Protein AF-0000000080700514 (afdb_homodimer)

Radius of gyration: 19.26 Å; Cα contacts (8 Å, |Δi|>4): 650; chains: 2; bounding box: 40×54×50 Å

pLDDT: mean 92.46, std 6.97, range [67.75, 98.94]

Organism: Aerococcus viridans (strain ATCC 11563 / DSM 20340 / CCUG 4311 / JCM 20461 / NBRC 12219 / NCTC 8251 / M1) (NCBI:txid655812)

Foldseek 3Di:
DDPFVLQVVLQVQFWKKKWFAAPVRDIDIDIAGFQGGGQQFTKAKDFPPDRVNVRCVVPQWMKIKTWDADPQGIKIKIKIAGKDWDDQVVLCVPCVPPPRSPRQRDDPVCPNTMTMMGRAWIKMWMAGPVVRDIDIDIHHHD/DDPFVLQVVLQVQFWKKKWFAAPVRDIDIDIAGFQGGGQQFTKAKDFPPDRVNVRCVVPQWMKIKTWDADPQGIKIKIKIAGKDWDDQVVLCVPCVPPPRSPRQRDDPVCPNTMTMMGRAWIKMWMAGPVVRDIDIDIHHHD

InterPro domains:
  IPR011576 Pyridoxamine 5'-phosphate oxidase, N-terminal [PF01243] (7-113)
  IPR012349 FMN-binding split barrel [G3DSA:2.30.110.10] (1-142)

Sequence (284 aa):
MALQDYMTILENIGAAVFATVDSEGKPRTRFANVGVANENGIFFMTKPGNEFYTQLQANEHVSISAMSNDENGIQAITVDGKVREVDQSYLEDILKDNPYVKDVYPDEEDRKSVVALQVYEGSGFYMNLKEHKNDTFEFSAEMALQDYMTILENIGAAVFATVDSEGKPRTRFANVGVANENGIFFMTKPGNEFYTQLQANEHVSISAMSNDENGIQAITVDGKVREVDQSYLEDILKDNPYVKDVYPDEEDRKSVVALQVYEGSGFYMNLKEHKNDTFEFSAE

Structure (mmCIF, N/CA/C/O backbone):
data_AF-0000000080700514-model_v1
#
loop_
_entity.id
_entity.type
_entity.pdbx_description
1 polymer "Pyridoxamine 5'-phosphate oxidase family protein"
#
loop_
_atom_site.group_PDB
_atom_site.id
_atom_site.type_symbol
_atom_site.label_atom_id
_atom_site.label_alt_id
_atom_site.label_comp_id
_atom_site.label_asym_id
_atom_site.label_entity_id
_atom_site.label_seq_id
_atom_site.pdbx_PDB_ins_code
_atom_site.Cartn_x
_atom_site.Cartn_y
_atom_site.Cartn_z
_atom_site.occupancy
_atom_site.B_iso_or_equiv
_atom_site.auth_seq_id
_atom_site.auth_comp_id
_atom_site.auth_asym_id
_atom_site.auth_atom_id
_atom_site.pdbx_PDB_model_num
ATOM 1 N N . MET A 1 1 ? -15.961 -17.953 2.965 1 83.38 1 MET A N 1
ATOM 2 C CA . MET A 1 1 ? -15.398 -17.984 1.619 1 83.38 1 MET A CA 1
ATOM 3 C C . MET A 1 1 ? -14.188 -18.906 1.55 1 83.38 1 MET A C 1
ATOM 5 O O . MET A 1 1 ? -13.492 -19.094 2.549 1 83.38 1 MET A O 1
ATOM 9 N N . ALA A 1 2 ? -14.031 -19.531 0.361 1 92.12 2 ALA A N 1
ATOM 10 C CA . ALA A 1 2 ? -12.867 -20.391 0.136 1 92.12 2 ALA A CA 1
ATOM 11 C C . ALA A 1 2 ? -11.664 -19.562 -0.315 1 92.12 2 ALA A C 1
ATOM 13 O O . ALA A 1 2 ? -11.82 -18.438 -0.806 1 92.12 2 ALA A O 1
ATOM 14 N N . LEU A 1 3 ? -10.508 -20.078 -0.075 1 94.88 3 LEU A N 1
ATOM 15 C CA . LEU A 1 3 ? -9.266 -19.406 -0.439 1 94.88 3 LEU A CA 1
ATOM 16 C C . LEU A 1 3 ? -9.32 -18.906 -1.878 1 94.88 3 LEU A C 1
ATOM 18 O O . LEU A 1 3 ? -8.922 -17.781 -2.16 1 94.88 3 LEU A O 1
ATOM 22 N N . GLN A 1 4 ? -9.789 -19.688 -2.766 1 94.25 4 GLN A N 1
ATOM 23 C CA . GLN A 1 4 ? -9.805 -19.344 -4.184 1 94.25 4 GLN A CA 1
ATOM 24 C C . GLN A 1 4 ? -10.656 -18.094 -4.438 1 94.25 4 GLN A C 1
ATOM 26 O O . GLN A 1 4 ? -10.391 -17.344 -5.371 1 94.25 4 GLN A O 1
ATOM 31 N N . ASP A 1 5 ? -11.672 -17.875 -3.656 1 94.5 5 ASP A N 1
ATOM 32 C CA . ASP A 1 5 ? -12.516 -16.688 -3.809 1 94.5 5 ASP A CA 1
ATOM 33 C C . ASP A 1 5 ? -11.727 -15.406 -3.541 1 94.5 5 ASP A C 1
ATOM 35 O O . ASP A 1 5 ? -11.844 -14.43 -4.285 1 94.5 5 ASP A O 1
ATOM 39 N N . TYR A 1 6 ? -10.914 -15.414 -2.471 1 95.75 6 TYR A N 1
ATOM 40 C CA . TYR A 1 6 ? -10.086 -14.266 -2.137 1 95.75 6 TYR A CA 1
ATOM 41 C C . TYR A 1 6 ? -9.047 -14.008 -3.221 1 95.75 6 TYR A C 1
ATOM 43 O O . TYR A 1 6 ? -8.82 -12.859 -3.615 1 95.75 6 TYR A O 1
ATOM 51 N N . MET A 1 7 ? -8.492 -15.125 -3.674 1 95.69 7 MET A N 1
ATOM 52 C CA . MET A 1 7 ? -7.461 -15.016 -4.699 1 95.69 7 MET A CA 1
ATOM 53 C C . MET A 1 7 ? -8.039 -14.469 -6 1 95.69 7 MET A C 1
ATOM 55 O O . MET A 1 7 ? -7.402 -13.656 -6.672 1 95.69 7 MET A O 1
ATOM 59 N N . THR A 1 8 ? -9.219 -14.867 -6.289 1 93.31 8 THR A N 1
ATOM 60 C CA . THR A 1 8 ? -9.875 -14.391 -7.496 1 93.31 8 THR A CA 1
ATOM 61 C C . THR A 1 8 ? -10.148 -12.891 -7.406 1 93.31 8 THR A C 1
ATOM 63 O O . THR A 1 8 ? -10 -12.172 -8.391 1 93.31 8 THR A O 1
ATOM 66 N N . ILE A 1 9 ? -10.523 -12.445 -6.254 1 93 9 ILE A N 1
ATOM 67 C CA . ILE A 1 9 ? -10.758 -11.016 -6.043 1 93 9 ILE A CA 1
ATOM 68 C C . ILE A 1 9 ? -9.461 -10.242 -6.266 1 93 9 ILE A C 1
ATOM 70 O O . ILE A 1 9 ? -9.453 -9.227 -6.961 1 93 9 ILE A O 1
ATOM 74 N N . LEU A 1 10 ? -8.406 -10.742 -5.66 1 94.81 10 LEU A N 1
ATOM 75 C CA . LEU A 1 10 ? -7.098 -10.109 -5.805 1 94.81 10 LEU A CA 1
ATOM 76 C C . LEU A 1 10 ? -6.672 -10.062 -7.266 1 94.81 10 LEU A C 1
ATOM 78 O O . LEU A 1 10 ? -6.203 -9.031 -7.75 1 94.81 10 LEU A O 1
ATOM 82 N N . GLU A 1 11 ? -6.848 -11.141 -7.926 1 93.88 11 GLU A N 1
ATOM 83 C CA . GLU A 1 11 ? -6.484 -11.242 -9.336 1 93.88 11 GLU A CA 1
ATOM 84 C C . GLU A 1 11 ? -7.309 -10.273 -10.18 1 93.88 11 GLU A C 1
ATOM 86 O O . GLU A 1 11 ? -6.777 -9.633 -11.086 1 93.88 11 GLU A O 1
ATOM 91 N N . ASN A 1 12 ? -8.547 -10.125 -9.906 1 91.62 12 ASN A N 1
ATOM 92 C CA . ASN A 1 12 ? -9.445 -9.25 -10.656 1 91.62 12 ASN A CA 1
ATOM 93 C C . ASN A 1 12 ? -9.109 -7.781 -10.43 1 91.62 12 ASN A C 1
ATOM 95 O O . ASN A 1 12 ? -9.266 -6.961 -11.336 1 91.62 12 ASN A O 1
ATOM 99 N N . ILE A 1 13 ? -8.664 -7.484 -9.211 1 91.38 13 ILE A N 1
ATOM 100 C CA . ILE A 1 13 ? -8.258 -6.109 -8.93 1 91.38 13 ILE A CA 1
ATOM 101 C C . ILE A 1 13 ? -7 -5.77 -9.727 1 91.38 13 ILE A C 1
ATOM 103 O O . ILE A 1 13 ? -6.918 -4.699 -10.336 1 91.38 13 ILE A O 1
ATOM 107 N N . GLY A 1 14 ? -6.043 -6.668 -9.711 1 92.5 14 GLY A N 1
ATOM 108 C CA . GLY A 1 14 ? -4.848 -6.531 -10.531 1 92.5 14 GLY A CA 1
ATOM 109 C C . GLY A 1 14 ? -3.867 -5.512 -9.984 1 92.5 14 GLY A C 1
ATOM 110 O O . GLY A 1 14 ? -2.826 -5.879 -9.43 1 92.5 14 GLY A O 1
ATOM 111 N N . ALA A 1 15 ? -4.285 -4.18 -10.031 1 93.81 15 ALA A N 1
ATOM 112 C CA . ALA A 1 15 ? -3.414 -3.125 -9.516 1 93.81 15 ALA A CA 1
ATOM 113 C C . ALA A 1 15 ? -3.439 -3.082 -7.992 1 93.81 15 ALA A C 1
ATOM 115 O O . ALA A 1 15 ? -4.504 -2.947 -7.387 1 93.81 15 ALA A O 1
ATOM 116 N N . ALA A 1 16 ? -2.281 -3.26 -7.371 1 97.69 16 ALA A N 1
ATOM 117 C CA . ALA A 1 16 ? -2.176 -3.297 -5.914 1 97.69 16 ALA A CA 1
ATOM 118 C C . ALA A 1 16 ? -0.964 -2.504 -5.434 1 97.69 16 ALA A C 1
ATOM 120 O O . ALA A 1 16 ? -0.118 -2.102 -6.234 1 97.69 16 ALA A O 1
ATOM 121 N N . VAL A 1 17 ? -0.951 -2.201 -4.148 1 98.62 17 VAL A N 1
ATOM 122 C CA . VAL A 1 17 ? 0.217 -1.608 -3.508 1 98.62 17 VAL A CA 1
ATOM 123 C C . VAL A 1 17 ? 1.05 -2.699 -2.838 1 98.62 17 VAL A C 1
ATOM 125 O O . VAL A 1 17 ? 0.542 -3.453 -2.006 1 98.62 17 VAL A O 1
ATOM 128 N N . PHE A 1 18 ? 2.311 -2.803 -3.234 1 98.94 18 PHE A N 1
ATOM 129 C CA . PHE A 1 18 ? 3.275 -3.721 -2.645 1 98.94 18 PHE A CA 1
ATOM 130 C C . PHE A 1 18 ? 4.227 -2.982 -1.709 1 98.94 18 PHE A C 1
ATOM 132 O O . PHE A 1 18 ? 4.781 -1.943 -2.074 1 98.94 18 PHE A O 1
ATOM 139 N N . ALA A 1 19 ? 4.398 -3.518 -0.534 1 98.94 19 ALA A N 1
ATOM 140 C CA . ALA A 1 19 ? 5.355 -2.941 0.408 1 98.94 19 ALA A CA 1
ATOM 141 C C . ALA A 1 19 ? 6.5 -3.91 0.689 1 98.94 19 ALA A C 1
ATOM 143 O O . ALA A 1 19 ? 6.277 -5.105 0.889 1 98.94 19 ALA A O 1
ATOM 144 N N . THR A 1 20 ? 7.664 -3.449 0.629 1 98.94 20 THR A N 1
ATOM 145 C CA . THR A 1 20 ? 8.898 -4.141 0.996 1 98.94 20 THR A CA 1
ATOM 146 C C . THR A 1 20 ? 9.68 -3.336 2.027 1 98.94 20 THR A C 1
ATOM 148 O O . THR A 1 20 ? 9.234 -2.273 2.465 1 98.94 20 THR A O 1
ATOM 151 N N . VAL A 1 21 ? 10.797 -3.898 2.5 1 98.88 21 VAL A N 1
ATOM 152 C CA . VAL A 1 21 ? 11.695 -3.203 3.418 1 98.88 21 VAL A CA 1
ATOM 153 C C . VAL A 1 21 ? 13.055 -2.994 2.754 1 98.88 21 VAL A C 1
ATOM 155 O O . VAL A 1 21 ? 13.633 -3.934 2.205 1 98.88 21 VAL A O 1
ATOM 158 N N . ASP A 1 22 ? 13.531 -1.745 2.775 1 98.62 22 ASP A N 1
ATOM 159 C CA . ASP A 1 22 ? 14.805 -1.486 2.121 1 98.62 22 ASP A CA 1
ATOM 160 C C . ASP A 1 22 ? 15.977 -1.782 3.059 1 98.62 22 ASP A C 1
ATOM 162 O O . ASP A 1 22 ? 15.773 -2.254 4.18 1 98.62 22 ASP A O 1
ATOM 166 N N . SER A 1 23 ? 17.188 -1.558 2.578 1 98.19 23 SER A N 1
ATOM 167 C CA . SER A 1 23 ? 18.391 -1.958 3.297 1 98.19 23 SER A CA 1
ATOM 168 C C . SER A 1 23 ? 18.547 -1.162 4.586 1 98.19 23 SER A C 1
ATOM 170 O O . SER A 1 23 ? 19.344 -1.537 5.457 1 98.19 23 SER A O 1
ATOM 172 N N . GLU A 1 24 ? 17.812 -0.082 4.789 1 98.25 24 GLU A N 1
ATOM 173 C CA . GLU A 1 24 ? 17.891 0.749 5.988 1 98.25 24 GLU A CA 1
ATOM 174 C C . GLU A 1 24 ? 16.766 0.423 6.957 1 98.25 24 GLU A C 1
ATOM 176 O O . GLU A 1 24 ? 16.562 1.129 7.945 1 98.25 24 GLU A O 1
ATOM 181 N N . GLY A 1 25 ? 16 -0.552 6.59 1 98.38 25 GLY A N 1
ATOM 182 C CA . GLY A 1 25 ? 14.914 -0.964 7.461 1 98.38 25 GLY A CA 1
ATOM 183 C C . GLY A 1 25 ? 13.664 -0.118 7.297 1 98.38 25 GLY A C 1
ATOM 184 O O . GLY A 1 25 ? 12.805 -0.095 8.18 1 98.38 25 GLY A O 1
ATOM 185 N N . LYS A 1 26 ? 13.578 0.601 6.195 1 98.81 26 LYS A N 1
ATOM 186 C CA . LYS A 1 26 ? 12.43 1.471 5.945 1 98.81 26 LYS A CA 1
ATOM 187 C C . LYS A 1 26 ? 11.43 0.8 5.012 1 98.81 26 LYS A C 1
ATOM 189 O O . LYS A 1 26 ? 11.812 0.125 4.055 1 98.81 26 LYS A O 1
ATOM 194 N N . PRO A 1 27 ? 10.148 1.02 5.281 1 98.94 27 PRO A N 1
ATOM 195 C CA . PRO A 1 27 ? 9.156 0.519 4.328 1 98.94 27 PRO A CA 1
ATOM 196 C C . PRO A 1 27 ? 9.164 1.285 3.008 1 98.94 27 PRO A C 1
ATOM 198 O O . PRO A 1 27 ? 9.414 2.494 2.994 1 98.94 27 PRO A O 1
ATOM 201 N N . ARG A 1 28 ? 8.93 0.599 1.957 1 98.88 28 ARG A N 1
ATOM 202 C CA . ARG A 1 28 ? 8.781 1.169 0.621 1 98.88 28 ARG A CA 1
ATOM 203 C C . ARG A 1 28 ? 7.551 0.615 -0.082 1 98.88 28 ARG A C 1
ATOM 205 O O . ARG A 1 28 ? 7.379 -0.602 -0.181 1 98.88 28 ARG A O 1
ATOM 212 N N . THR A 1 29 ? 6.723 1.527 -0.567 1 98.81 29 THR A N 1
ATOM 213 C CA . THR A 1 29 ? 5.535 1.085 -1.296 1 98.81 29 THR A CA 1
ATOM 214 C C . THR A 1 29 ? 5.656 1.427 -2.777 1 98.81 29 THR A C 1
ATOM 216 O O . THR A 1 29 ? 6.367 2.363 -3.15 1 98.81 29 THR A O 1
ATOM 219 N N . ARG A 1 30 ? 4.957 0.639 -3.607 1 97.88 30 ARG A N 1
ATOM 220 C CA . ARG A 1 30 ? 4.789 0.899 -5.035 1 97.88 30 ARG A CA 1
ATOM 221 C C . ARG A 1 30 ? 3.527 0.228 -5.566 1 97.88 30 ARG A C 1
ATOM 223 O O . ARG A 1 30 ? 3.08 -0.785 -5.023 1 97.88 30 ARG A O 1
ATOM 230 N N . PHE A 1 31 ? 3.035 0.837 -6.531 1 97.06 31 PHE A N 1
ATOM 231 C CA . PHE A 1 31 ? 1.993 0.15 -7.285 1 97.06 31 PHE A CA 1
ATOM 232 C C . PHE A 1 31 ? 2.596 -0.904 -8.203 1 97.06 31 PHE A C 1
ATOM 234 O O . PHE A 1 31 ? 3.615 -0.659 -8.859 1 97.06 31 PHE A O 1
ATOM 241 N N . ALA A 1 32 ? 2.062 -2.055 -8.258 1 96.69 32 ALA A N 1
ATOM 242 C CA . ALA A 1 32 ? 2.395 -3.146 -9.172 1 96.69 32 ALA A CA 1
ATOM 243 C C . ALA A 1 32 ? 1.171 -4.008 -9.461 1 96.69 32 ALA A C 1
ATOM 245 O O . ALA A 1 32 ? 0.117 -3.83 -8.844 1 96.69 32 ALA A O 1
ATOM 246 N N . ASN A 1 33 ? 1.346 -4.875 -10.445 1 95.69 33 ASN A N 1
ATOM 247 C CA . ASN A 1 33 ? 0.211 -5.691 -10.859 1 95.69 33 ASN A CA 1
ATOM 248 C C . ASN A 1 33 ? 0.324 -7.117 -10.328 1 95.69 33 ASN A C 1
ATOM 250 O O . ASN A 1 33 ? 1.374 -7.75 -10.445 1 95.69 33 ASN A O 1
ATOM 254 N N . VAL A 1 34 ? -0.783 -7.461 -9.766 1 96.69 34 VAL A N 1
ATOM 255 C CA . VAL A 1 34 ? -0.952 -8.891 -9.539 1 96.69 34 VAL A CA 1
ATOM 256 C C . VAL A 1 34 ? -1.291 -9.586 -10.859 1 96.69 34 VAL A C 1
ATOM 258 O O . VAL A 1 34 ? -2.359 -9.359 -11.43 1 96.69 34 VAL A O 1
ATOM 261 N N . GLY A 1 35 ? -0.443 -10.422 -11.32 1 95 35 GLY A N 1
ATOM 262 C CA . GLY A 1 35 ? -0.681 -11.109 -12.578 1 95 35 GLY A CA 1
ATOM 263 C C . GLY A 1 35 ? -1.646 -12.273 -12.445 1 95 35 GLY A C 1
ATOM 264 O O . GLY A 1 35 ? -2.646 -12.336 -13.164 1 95 35 GLY A O 1
ATOM 265 N N . VAL A 1 36 ? -1.261 -13.195 -11.578 1 94.94 36 VAL A N 1
ATOM 266 C CA . VAL A 1 36 ? -2.078 -14.359 -11.281 1 94.94 36 VAL A CA 1
ATOM 267 C C . VAL A 1 36 ? -2.189 -14.539 -9.766 1 94.94 36 VAL A C 1
ATOM 269 O O . VAL A 1 36 ? -1.235 -14.273 -9.031 1 94.94 36 VAL A O 1
ATOM 272 N N . ALA A 1 37 ? -3.326 -14.914 -9.336 1 96.12 37 ALA A N 1
ATOM 273 C CA . ALA A 1 37 ? -3.527 -15.32 -7.945 1 96.12 37 ALA A CA 1
ATOM 274 C C . ALA A 1 37 ? -4.473 -16.516 -7.852 1 96.12 37 ALA A C 1
ATOM 276 O O . ALA A 1 37 ? -5.578 -16.484 -8.398 1 96.12 37 ALA A O 1
ATOM 277 N N . ASN A 1 38 ? -4 -17.578 -7.215 1 93.31 38 ASN A N 1
ATOM 278 C CA . ASN A 1 38 ? -4.781 -18.797 -7.02 1 93.31 38 ASN A CA 1
ATOM 279 C C . ASN A 1 38 ? -4.293 -19.578 -5.809 1 93.31 38 ASN A C 1
ATOM 281 O O . ASN A 1 38 ? -3.623 -19.031 -4.93 1 93.31 38 ASN A O 1
ATOM 285 N N . GLU A 1 39 ? -4.648 -20.812 -5.715 1 91.38 39 GLU A N 1
ATOM 286 C CA . GLU A 1 39 ? -4.309 -21.609 -4.547 1 91.38 39 GLU A CA 1
ATOM 287 C C . GLU A 1 39 ? -2.801 -21.828 -4.445 1 91.38 39 GLU A C 1
ATOM 289 O O . GLU A 1 39 ? -2.291 -22.203 -3.385 1 91.38 39 GLU A O 1
ATOM 294 N N . ASN A 1 40 ? -2.121 -21.641 -5.559 1 93.06 40 ASN A N 1
ATOM 295 C CA . ASN A 1 40 ? -0.671 -21.797 -5.566 1 93.06 40 ASN A CA 1
ATOM 296 C C . ASN A 1 40 ? 0.04 -20.516 -5.152 1 93.06 40 ASN A C 1
ATOM 298 O O . ASN A 1 40 ? 1.267 -20.5 -5.035 1 93.06 40 ASN A O 1
A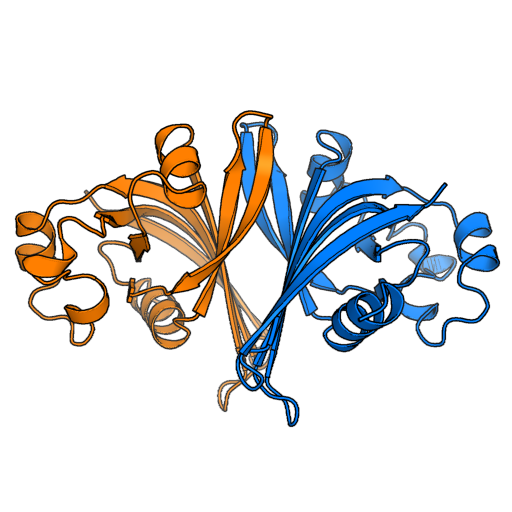TOM 302 N N . GLY A 1 41 ? -0.702 -19.453 -4.977 1 96.31 41 GLY A N 1
ATOM 303 C CA . GLY A 1 41 ? -0.106 -18.219 -4.484 1 96.31 41 GLY A CA 1
ATOM 304 C C . GLY A 1 41 ? -0.387 -17.031 -5.379 1 96.31 41 GLY A C 1
ATOM 305 O O . GLY A 1 41 ? -1.329 -17.047 -6.172 1 96.31 41 GLY A O 1
ATOM 306 N N . ILE A 1 42 ? 0.327 -16.016 -5.133 1 97.56 42 ILE A N 1
ATOM 307 C CA . ILE A 1 42 ? 0.208 -14.758 -5.871 1 97.56 42 ILE A CA 1
ATOM 308 C C . ILE A 1 42 ? 1.446 -14.555 -6.738 1 97.56 42 ILE A C 1
ATOM 310 O O . ILE A 1 42 ? 2.574 -14.594 -6.242 1 97.56 42 ILE A O 1
ATOM 314 N N . PHE A 1 43 ? 1.177 -14.336 -8.023 1 96.94 43 PHE A N 1
ATOM 315 C CA . PHE A 1 43 ? 2.281 -14.234 -8.969 1 96.94 43 PHE A CA 1
ATOM 316 C C . PHE A 1 43 ? 2.344 -12.836 -9.578 1 96.94 43 PHE A C 1
ATOM 318 O O . PHE A 1 43 ? 1.317 -12.273 -9.969 1 96.94 43 PHE A O 1
ATOM 325 N N . PHE A 1 44 ? 3.521 -12.305 -9.656 1 96.38 44 PHE A N 1
ATOM 326 C CA . PHE A 1 44 ? 3.795 -11.008 -10.266 1 96.38 44 PHE A CA 1
ATOM 327 C C . PHE A 1 44 ? 5.191 -10.984 -10.883 1 96.38 44 PHE A C 1
ATOM 329 O O . PHE A 1 44 ? 5.969 -11.922 -10.711 1 96.38 44 PHE A O 1
ATOM 336 N N . MET A 1 45 ? 5.492 -9.953 -11.664 1 95.06 45 MET A N 1
ATOM 337 C CA . MET A 1 45 ? 6.785 -9.828 -12.328 1 95.06 45 MET A CA 1
ATOM 338 C C . MET A 1 45 ? 7.426 -8.477 -12.031 1 95.06 45 MET A C 1
ATOM 340 O O . MET A 1 45 ? 6.727 -7.504 -11.727 1 95.06 45 MET A O 1
ATOM 344 N N . THR A 1 46 ? 8.688 -8.438 -11.992 1 95.12 46 THR A N 1
ATOM 345 C CA . THR A 1 46 ? 9.43 -7.188 -11.883 1 95.12 46 THR A CA 1
ATOM 346 C C . THR A 1 46 ? 10.766 -7.281 -12.617 1 95.12 46 THR A C 1
ATOM 348 O O . THR A 1 46 ? 11.148 -8.359 -13.078 1 95.12 46 THR A O 1
ATOM 351 N N . LYS A 1 47 ? 11.414 -6.184 -12.82 1 93.69 47 LYS A N 1
ATOM 352 C CA . LYS A 1 47 ? 12.719 -6.129 -13.469 1 93.69 47 LYS A CA 1
ATOM 353 C C . LYS A 1 47 ? 13.836 -6.461 -12.492 1 93.69 47 LYS A C 1
ATOM 355 O O . LYS A 1 47 ? 13.898 -5.898 -11.391 1 93.69 47 LYS A O 1
ATOM 360 N N . PRO A 1 48 ? 14.758 -7.355 -12.977 1 92.12 48 PRO A N 1
ATOM 361 C CA . PRO A 1 48 ? 15.906 -7.633 -12.109 1 92.12 48 PRO A CA 1
ATOM 362 C C . PRO A 1 48 ? 16.766 -6.398 -11.867 1 92.12 48 PRO A C 1
ATOM 364 O O . PRO A 1 48 ? 16.969 -5.586 -12.773 1 92.12 48 PRO A O 1
ATOM 367 N N . GLY A 1 49 ? 17.156 -6.246 -10.609 1 93.19 49 GLY A N 1
ATOM 368 C CA . GLY A 1 49 ? 18.109 -5.191 -10.32 1 93.19 49 GLY A CA 1
ATOM 369 C C . GLY A 1 49 ? 17.453 -3.898 -9.867 1 93.19 49 GLY A C 1
ATOM 370 O O . GLY A 1 49 ? 18.125 -3.014 -9.328 1 93.19 49 GLY A O 1
ATOM 371 N N . ASN A 1 50 ? 16.156 -3.742 -10.133 1 95.62 50 ASN A N 1
ATOM 372 C CA . ASN A 1 50 ? 15.531 -2.529 -9.625 1 95.62 50 ASN A CA 1
ATOM 373 C C . ASN A 1 50 ? 15.344 -2.59 -8.109 1 95.62 50 ASN A C 1
ATOM 375 O O . ASN A 1 50 ? 15.695 -3.584 -7.477 1 95.62 50 ASN A O 1
ATOM 379 N N . GLU A 1 51 ? 14.891 -1.549 -7.543 1 97.38 51 GLU A N 1
ATOM 380 C CA . GLU A 1 51 ? 14.758 -1.449 -6.094 1 97.38 51 GLU A CA 1
ATOM 381 C C . GLU A 1 51 ? 13.82 -2.523 -5.551 1 97.38 51 GLU A C 1
ATOM 383 O O . GLU A 1 51 ? 14.102 -3.139 -4.52 1 97.38 51 GLU A O 1
ATOM 388 N N . PHE A 1 52 ? 12.727 -2.684 -6.293 1 98.31 52 PHE A N 1
ATOM 389 C CA . PHE A 1 52 ? 11.727 -3.666 -5.879 1 98.31 52 PHE A CA 1
ATOM 390 C C . PHE A 1 52 ? 12.352 -5.055 -5.766 1 98.31 52 PHE A C 1
ATOM 392 O O . PHE A 1 52 ? 12.297 -5.684 -4.707 1 98.31 52 PHE A O 1
ATOM 399 N N . TYR A 1 53 ? 12.984 -5.469 -6.77 1 97.38 53 TYR A N 1
ATOM 400 C CA . TYR A 1 53 ? 13.633 -6.77 -6.84 1 97.38 53 TYR A CA 1
ATOM 401 C C . TYR A 1 53 ? 14.734 -6.887 -5.789 1 97.38 53 TYR A C 1
ATOM 403 O O . TYR A 1 53 ? 14.797 -7.879 -5.059 1 97.38 53 TYR A O 1
ATOM 411 N N . THR A 1 54 ? 15.555 -5.922 -5.703 1 98.12 54 THR A N 1
ATOM 412 C CA . THR A 1 54 ? 16.688 -5.926 -4.785 1 98.12 54 THR A CA 1
ATOM 413 C C . THR A 1 54 ? 16.219 -6.039 -3.338 1 98.12 54 THR A C 1
ATOM 415 O O . THR A 1 54 ? 16.797 -6.781 -2.547 1 98.12 54 THR A O 1
ATOM 418 N N . GLN A 1 55 ? 15.172 -5.348 -2.986 1 98.69 55 GLN A N 1
ATOM 419 C CA . GLN A 1 55 ? 14.625 -5.391 -1.633 1 98.69 55 GLN A CA 1
ATOM 420 C C . GLN A 1 55 ? 14.055 -6.77 -1.312 1 98.69 55 GLN A C 1
ATOM 422 O O . GLN A 1 55 ? 14.242 -7.281 -0.208 1 98.69 55 GLN A O 1
ATOM 427 N N . LEU A 1 56 ? 13.391 -7.355 -2.287 1 98.44 56 LEU A N 1
ATOM 428 C CA . LEU A 1 56 ? 12.789 -8.672 -2.094 1 98.44 56 LEU A CA 1
ATOM 429 C C . LEU A 1 56 ? 13.859 -9.742 -1.974 1 98.44 56 LEU A C 1
ATOM 431 O O . LEU A 1 56 ? 13.672 -10.742 -1.274 1 98.44 56 LEU A O 1
ATOM 435 N N . GLN A 1 57 ? 15 -9.547 -2.609 1 97.56 57 GLN A N 1
ATOM 436 C CA . GLN A 1 57 ? 16.125 -10.469 -2.482 1 97.56 57 GLN A CA 1
ATOM 437 C C . GLN A 1 57 ? 16.734 -10.414 -1.082 1 97.56 57 GLN A C 1
ATOM 439 O O . GLN A 1 57 ? 17.172 -11.43 -0.547 1 97.56 57 GLN A O 1
ATOM 444 N N . ALA A 1 58 ? 16.75 -9.281 -0.515 1 98.19 58 ALA A N 1
ATOM 445 C CA . ALA A 1 58 ? 17.359 -9.07 0.794 1 98.19 58 ALA A CA 1
ATOM 446 C C . ALA A 1 58 ? 16.391 -9.453 1.917 1 98.19 58 ALA A C 1
ATOM 448 O O . ALA A 1 58 ? 16.828 -9.875 2.992 1 98.19 58 ALA A O 1
ATOM 449 N N . ASN A 1 59 ? 15.109 -9.203 1.791 1 98.62 59 ASN A N 1
ATOM 450 C CA . ASN A 1 59 ? 14 -9.508 2.693 1 98.62 59 ASN A CA 1
ATOM 451 C C . ASN A 1 59 ? 12.82 -10.109 1.943 1 98.62 59 ASN A C 1
ATOM 453 O O . ASN A 1 59 ? 12.094 -9.398 1.24 1 98.62 59 ASN A O 1
ATOM 457 N N . GLU A 1 60 ? 12.578 -11.359 2.137 1 98.69 60 GLU A N 1
ATOM 458 C CA . GLU A 1 60 ? 11.625 -12.078 1.301 1 98.69 60 GLU A CA 1
ATOM 459 C C . GLU A 1 60 ? 10.188 -11.742 1.684 1 98.69 60 GLU A C 1
ATOM 461 O O . GLU A 1 60 ? 9.242 -12.297 1.113 1 98.69 60 GLU A O 1
ATOM 466 N N . HIS A 1 61 ? 10 -10.938 2.682 1 98.88 61 HIS A N 1
ATOM 467 C CA . HIS A 1 61 ? 8.648 -10.602 3.133 1 98.88 61 HIS A CA 1
ATOM 468 C C . HIS A 1 61 ? 8.055 -9.469 2.307 1 98.88 61 HIS A C 1
ATOM 470 O O . HIS A 1 61 ? 8.766 -8.523 1.947 1 98.88 61 HIS A O 1
ATOM 476 N N . VAL A 1 62 ? 6.785 -9.562 2.025 1 98.94 62 VAL A N 1
ATOM 477 C CA . VAL A 1 62 ? 6.031 -8.547 1.299 1 98.94 62 VAL A CA 1
ATOM 478 C C . VAL A 1 62 ? 4.645 -8.391 1.919 1 98.94 62 VAL A C 1
ATOM 480 O O . VAL A 1 62 ? 4.105 -9.336 2.496 1 98.94 62 VAL A O 1
ATOM 483 N N . SER A 1 63 ? 4.148 -7.234 1.926 1 98.94 63 SER A N 1
ATOM 484 C CA . SER A 1 63 ? 2.752 -6.949 2.236 1 98.94 63 SER A CA 1
ATOM 485 C C . SER A 1 63 ? 2.043 -6.293 1.056 1 98.94 63 SER A C 1
ATOM 487 O O . SER A 1 63 ? 2.582 -5.375 0.435 1 98.94 63 SER A O 1
ATOM 489 N N . ILE A 1 64 ? 0.898 -6.781 0.698 1 98.94 64 ILE A N 1
ATOM 490 C CA . ILE A 1 64 ? 0.149 -6.336 -0.472 1 98.94 64 ILE A CA 1
ATOM 491 C C . ILE A 1 64 ? -1.237 -5.859 -0.046 1 98.94 64 ILE A C 1
ATOM 493 O O . ILE A 1 64 ? -1.923 -6.535 0.725 1 98.94 64 ILE A O 1
ATOM 497 N N . SER A 1 65 ? -1.671 -4.719 -0.502 1 98.69 65 SER A N 1
ATOM 498 C CA . SER A 1 65 ? -3.031 -4.238 -0.282 1 98.69 65 SER A CA 1
ATOM 499 C C . SER A 1 65 ? -3.686 -3.814 -1.592 1 98.69 65 SER A C 1
ATOM 501 O O . SER A 1 65 ? -3.07 -3.123 -2.404 1 98.69 65 SER A O 1
ATOM 503 N N . ALA A 1 66 ? -4.883 -4.246 -1.771 1 97.56 66 ALA A N 1
ATOM 504 C CA . ALA A 1 66 ? -5.676 -3.93 -2.957 1 97.56 66 ALA A CA 1
ATOM 505 C C . ALA A 1 66 ? -7.129 -3.645 -2.588 1 97.56 66 ALA A C 1
ATOM 507 O O . ALA A 1 66 ? -7.652 -4.215 -1.628 1 97.56 66 ALA A O 1
ATOM 508 N N . MET A 1 67 ? -7.684 -2.76 -3.379 1 94.94 67 MET A N 1
ATOM 509 C CA . MET A 1 67 ? -9.062 -2.381 -3.111 1 94.94 67 MET A CA 1
ATOM 510 C C . MET A 1 67 ? -9.859 -2.275 -4.406 1 94.94 67 MET A C 1
ATOM 512 O O . MET A 1 67 ? -9.367 -1.75 -5.406 1 94.94 67 MET A O 1
ATOM 516 N N . SER A 1 68 ? -11.008 -2.814 -4.379 1 89.81 68 SER A N 1
ATOM 517 C CA . SER A 1 68 ? -11.93 -2.664 -5.496 1 89.81 68 SER A CA 1
ATOM 518 C C . SER A 1 68 ? -13.148 -1.832 -5.098 1 89.81 68 SER A C 1
ATOM 520 O O . SER A 1 68 ? -13.523 -1.801 -3.924 1 89.81 68 SER A O 1
ATOM 522 N N . ASN A 1 69 ? -13.617 -1.014 -5.965 1 84.19 69 ASN A N 1
ATOM 523 C CA . ASN A 1 69 ? -14.883 -0.296 -5.848 1 84.19 69 ASN A CA 1
ATOM 524 C C . ASN A 1 69 ? -15.773 -0.526 -7.066 1 8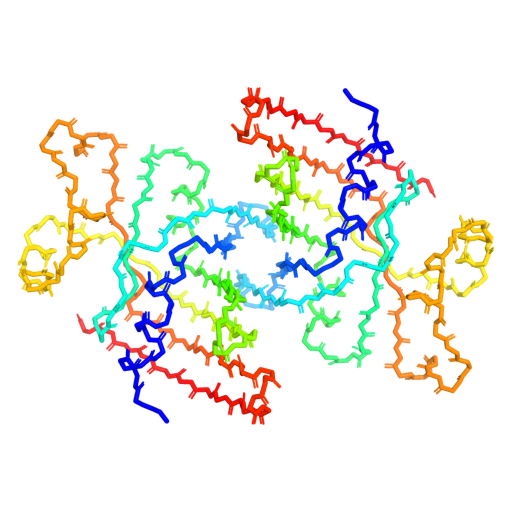4.19 69 ASN A C 1
ATOM 526 O O . ASN A 1 69 ? -15.656 0.181 -8.07 1 84.19 69 ASN A O 1
ATOM 530 N N . ASP A 1 70 ? -16.609 -1.559 -7.004 1 82.06 70 ASP A N 1
ATOM 531 C CA . ASP A 1 70 ? -17.484 -1.923 -8.125 1 82.06 70 ASP A CA 1
ATOM 532 C C . ASP A 1 70 ? -18.891 -2.227 -7.648 1 82.06 70 ASP A C 1
ATOM 534 O O . ASP A 1 70 ? -19.328 -1.73 -6.605 1 82.06 70 ASP A O 1
ATOM 538 N N . GLU A 1 71 ? -19.641 -2.904 -8.469 1 82.25 71 GLU A N 1
ATOM 539 C CA . GLU A 1 71 ? -21.031 -3.201 -8.172 1 82.25 71 GLU A CA 1
ATOM 540 C C . GLU A 1 71 ? -21.172 -4.023 -6.895 1 82.25 71 GLU A C 1
ATOM 542 O O . GLU A 1 71 ? -22.219 -4.02 -6.25 1 82.25 71 GLU A O 1
ATOM 547 N N . ASN A 1 72 ? -20.109 -4.707 -6.555 1 81.94 72 ASN A N 1
ATOM 548 C CA . ASN A 1 72 ? -20.125 -5.531 -5.352 1 81.94 72 ASN A CA 1
ATOM 549 C C . ASN A 1 72 ? -19.734 -4.727 -4.113 1 81.94 72 ASN A C 1
ATOM 551 O O . ASN A 1 72 ? -19.688 -5.27 -3.008 1 81.94 72 ASN A O 1
ATOM 555 N N . GLY A 1 73 ? -19.5 -3.43 -4.375 1 84.12 73 GLY A N 1
ATOM 556 C CA . GLY A 1 73 ? -19.109 -2.545 -3.283 1 84.12 73 GLY A CA 1
ATOM 557 C C . GLY A 1 73 ? -17.609 -2.375 -3.148 1 84.12 73 GLY A C 1
ATOM 558 O O . GLY A 1 73 ? -16.859 -2.713 -4.066 1 84.12 73 GLY A O 1
ATOM 559 N N . ILE A 1 74 ? -17.266 -1.775 -2.043 1 89.75 74 ILE A N 1
ATOM 560 C CA . ILE A 1 74 ? -15.844 -1.581 -1.749 1 89.75 74 ILE A CA 1
ATOM 561 C C . ILE A 1 74 ? -15.289 -2.822 -1.055 1 89.75 74 ILE A C 1
ATOM 563 O O . ILE A 1 74 ? -15.758 -3.201 0.021 1 89.75 74 ILE A O 1
ATOM 567 N N . GLN A 1 75 ? -14.398 -3.457 -1.73 1 93.44 75 GLN A N 1
ATOM 568 C CA . GLN A 1 75 ? -13.695 -4.602 -1.168 1 93.44 75 GLN A CA 1
ATOM 569 C C . GLN A 1 75 ? -12.203 -4.305 -1.009 1 93.44 75 GLN A C 1
ATOM 571 O O . GLN A 1 75 ? -11.586 -3.697 -1.889 1 93.44 75 GLN A O 1
ATOM 576 N N . ALA A 1 76 ? -11.727 -4.676 0.174 1 95.81 76 ALA A N 1
ATOM 577 C CA . ALA A 1 76 ? -10.305 -4.488 0.459 1 95.81 76 ALA A CA 1
ATOM 578 C C . ALA A 1 76 ? -9.648 -5.805 0.865 1 95.81 76 ALA A C 1
ATOM 580 O O . ALA A 1 76 ? -10.242 -6.605 1.595 1 95.81 76 ALA A O 1
ATOM 581 N N . ILE A 1 77 ? -8.5 -6.051 0.37 1 97.31 77 ILE A N 1
ATOM 582 C CA . ILE A 1 77 ? -7.746 -7.254 0.712 1 97.31 77 ILE A CA 1
ATOM 583 C C . ILE A 1 77 ? -6.301 -6.883 1.034 1 97.31 77 ILE A C 1
ATOM 585 O O . ILE A 1 77 ? -5.695 -6.055 0.348 1 97.31 77 ILE A O 1
ATOM 589 N N . THR A 1 78 ? -5.797 -7.383 2.109 1 98.44 78 THR A N 1
ATOM 590 C CA . THR A 1 78 ? -4.391 -7.277 2.482 1 98.44 78 THR A CA 1
ATOM 591 C C . THR A 1 78 ? -3.771 -8.664 2.66 1 98.44 78 THR A C 1
ATOM 593 O O . THR A 1 78 ? -4.391 -9.555 3.246 1 98.44 78 THR A O 1
ATOM 596 N N . VAL A 1 79 ? -2.572 -8.82 2.139 1 98.75 79 VAL A N 1
ATOM 597 C CA . VAL A 1 79 ? -1.86 -10.086 2.258 1 98.75 79 VAL A CA 1
ATOM 598 C C . VAL A 1 79 ? -0.438 -9.836 2.754 1 98.75 79 VAL A C 1
ATOM 600 O O . VAL A 1 79 ? 0.281 -9.008 2.201 1 98.75 79 VAL A O 1
ATOM 603 N N . ASP A 1 80 ? -0.054 -10.469 3.756 1 98.88 80 ASP A N 1
ATOM 604 C CA . ASP A 1 80 ? 1.327 -10.539 4.223 1 98.88 80 ASP A CA 1
ATOM 605 C C . ASP A 1 80 ? 1.937 -11.914 3.939 1 98.88 80 ASP A C 1
ATOM 607 O O . ASP A 1 80 ? 1.345 -12.938 4.273 1 98.88 80 ASP A O 1
ATOM 611 N N . GLY A 1 81 ? 3.088 -11.891 3.242 1 98.75 81 GLY A N 1
ATOM 612 C CA . GLY A 1 81 ? 3.602 -13.211 2.9 1 98.75 81 GLY A CA 1
ATOM 613 C C . GLY A 1 81 ? 5.07 -13.195 2.523 1 98.75 81 GLY A C 1
ATOM 614 O O . GLY A 1 81 ? 5.762 -12.195 2.729 1 98.75 81 GLY A O 1
ATOM 615 N N . LYS A 1 82 ? 5.562 -14.367 2.061 1 98.81 82 LYS A N 1
ATOM 616 C CA . LYS A 1 82 ? 6.938 -14.578 1.62 1 98.81 82 LYS A CA 1
ATOM 617 C C . LYS A 1 82 ? 7.004 -14.805 0.113 1 98.81 82 LYS A C 1
ATOM 619 O O . LYS A 1 82 ? 6.152 -15.5 -0.453 1 98.81 82 LYS A O 1
ATOM 624 N N . VAL A 1 83 ? 8.031 -14.25 -0.431 1 98.44 83 VAL A N 1
ATOM 625 C CA . VAL A 1 83 ? 8.164 -14.242 -1.885 1 98.44 83 VAL A CA 1
ATOM 626 C C . VAL A 1 83 ? 9.391 -15.055 -2.297 1 98.44 83 VAL A C 1
ATOM 628 O O . VAL A 1 83 ? 10.406 -15.047 -1.606 1 98.44 83 VAL A O 1
ATOM 631 N N . ARG A 1 84 ? 9.32 -15.766 -3.412 1 97.56 84 ARG A N 1
ATOM 632 C CA . ARG A 1 84 ? 10.461 -16.406 -4.051 1 97.56 84 ARG A CA 1
ATOM 633 C C . ARG A 1 84 ? 10.406 -16.25 -5.566 1 97.56 84 ARG A C 1
ATOM 635 O O . ARG A 1 84 ? 9.328 -16.047 -6.137 1 97.56 84 ARG A O 1
ATOM 642 N N . GLU A 1 85 ? 11.578 -16.297 -6.129 1 95.06 85 GLU A N 1
ATOM 643 C CA . GLU A 1 85 ? 11.648 -16.344 -7.586 1 95.06 85 GLU A CA 1
ATOM 644 C C . GLU A 1 85 ? 11.25 -17.719 -8.109 1 95.06 85 GLU A C 1
ATOM 646 O O . GLU A 1 85 ? 11.562 -18.75 -7.484 1 95.06 85 GLU A O 1
ATOM 651 N N . VAL A 1 86 ? 10.539 -17.734 -9.281 1 93.44 86 VAL A N 1
ATOM 652 C CA . VAL A 1 86 ? 10.133 -19 -9.859 1 93.44 86 VAL A CA 1
ATOM 653 C C . VAL A 1 86 ? 10.562 -19.078 -11.32 1 93.44 86 VAL A C 1
ATOM 655 O O . VAL A 1 86 ? 10.602 -18.047 -12.008 1 93.44 86 VAL A O 1
ATOM 658 N N . ASP A 1 87 ? 10.844 -20.266 -11.773 1 88.81 87 ASP A N 1
ATOM 659 C CA . ASP A 1 87 ? 11.297 -20.438 -13.148 1 88.81 87 ASP A CA 1
ATOM 660 C C . ASP A 1 87 ? 10.117 -20.688 -14.094 1 88.81 87 ASP A C 1
ATOM 662 O O . ASP A 1 87 ? 9 -20.938 -13.641 1 88.81 87 ASP A O 1
ATOM 666 N N . GLN A 1 88 ? 10.461 -20.625 -15.32 1 84.56 88 GLN A N 1
ATOM 667 C CA . GLN A 1 88 ? 9.445 -20.734 -16.359 1 84.56 88 GLN A CA 1
ATOM 668 C C . GLN A 1 88 ? 8.781 -22.109 -16.344 1 84.56 88 GLN A C 1
ATOM 670 O O . GLN A 1 88 ? 7.57 -22.219 -16.562 1 84.56 88 GLN A O 1
ATOM 675 N N . SER A 1 89 ? 9.523 -23.125 -16.172 1 86.88 89 SER A N 1
ATOM 676 C CA . SER A 1 89 ? 8.984 -24.484 -16.156 1 86.88 89 SER A CA 1
ATOM 677 C C . SER A 1 89 ? 7.945 -24.656 -15.062 1 86.88 89 SER A C 1
ATOM 679 O O . SER A 1 89 ? 6.91 -25.281 -15.273 1 86.88 89 SER A O 1
ATOM 681 N N . TYR A 1 90 ? 8.211 -24.078 -13.938 1 87.06 90 TYR A N 1
ATOM 682 C CA . TYR A 1 90 ? 7.273 -24.125 -12.82 1 87.06 90 TYR A CA 1
ATOM 683 C C . TYR A 1 90 ? 5.977 -23.406 -13.172 1 87.06 90 TYR A C 1
ATOM 685 O O . TYR A 1 90 ? 4.887 -23.922 -12.922 1 87.06 90 TYR A O 1
ATOM 693 N N . LEU A 1 91 ? 6.086 -22.281 -13.812 1 87.31 91 LEU A N 1
ATOM 694 C CA . LEU A 1 91 ? 4.922 -21.484 -14.172 1 87.31 91 LEU A CA 1
ATOM 695 C C . LEU A 1 91 ? 4.055 -22.219 -15.195 1 87.31 91 LEU A C 1
ATOM 697 O O . LEU A 1 91 ? 2.826 -22.203 -15.086 1 87.31 91 LEU A O 1
ATOM 701 N N . GLU A 1 92 ? 4.699 -22.828 -16.141 1 84.75 92 GLU A N 1
ATOM 702 C CA . GLU A 1 92 ? 3.988 -23.562 -17.172 1 84.75 92 GLU A CA 1
ATOM 703 C C . GLU A 1 92 ? 3.184 -24.719 -16.578 1 84.75 92 GLU A C 1
ATOM 705 O O . GLU A 1 92 ? 2.094 -25.031 -17.062 1 84.75 92 GLU A O 1
ATOM 710 N N . ASP A 1 93 ? 3.721 -25.234 -15.57 1 85.88 93 ASP A N 1
ATOM 711 C CA . ASP A 1 93 ? 3.068 -26.375 -14.945 1 85.88 93 ASP A CA 1
ATOM 712 C C . ASP A 1 93 ? 1.886 -25.938 -14.086 1 85.88 93 ASP A C 1
ATOM 714 O O . ASP A 1 93 ? 0.783 -26.469 -14.219 1 85.88 93 ASP A O 1
ATOM 718 N N . ILE A 1 94 ? 2.096 -24.875 -13.336 1 86.12 94 ILE A N 1
ATOM 719 C CA . ILE A 1 94 ? 1.135 -24.562 -12.281 1 86.12 94 ILE A CA 1
ATOM 720 C C . ILE A 1 94 ? 0.094 -23.578 -12.805 1 86.12 94 ILE A C 1
ATOM 722 O O . ILE A 1 94 ? -1.018 -23.5 -12.273 1 86.12 94 ILE A O 1
ATOM 726 N N . LEU A 1 95 ? 0.489 -22.891 -13.875 1 87.62 95 LEU A N 1
ATOM 727 C CA . LEU A 1 95 ? -0.41 -21.844 -14.359 1 87.62 95 LEU A CA 1
ATOM 728 C C . LEU A 1 95 ? -0.994 -22.203 -15.719 1 87.62 95 LEU A C 1
ATOM 730 O O . LEU A 1 95 ? -1.647 -21.375 -16.359 1 87.62 95 LEU A O 1
ATOM 734 N N . LYS A 1 96 ? -0.814 -23.391 -16.203 1 81.88 96 LYS A N 1
ATOM 735 C CA . LYS A 1 96 ? -1.174 -23.844 -17.562 1 81.88 96 LYS A CA 1
ATOM 736 C C . LYS A 1 96 ? -2.646 -23.562 -17.844 1 81.88 96 LYS A C 1
ATOM 738 O O . LYS A 1 96 ? -3.004 -23.203 -18.969 1 81.88 96 LYS A O 1
ATOM 743 N N . ASP A 1 97 ? -3.479 -23.578 -16.891 1 82.81 97 ASP A N 1
ATOM 744 C CA . ASP A 1 97 ? -4.918 -23.453 -17.109 1 82.81 97 ASP A CA 1
ATOM 745 C C . ASP A 1 97 ? -5.414 -22.062 -16.719 1 82.81 97 ASP A C 1
ATOM 747 O O . ASP A 1 97 ? -6.621 -21.812 -16.719 1 82.81 97 ASP A O 1
ATOM 751 N N . ASN A 1 98 ? -4.539 -21.172 -16.344 1 84.19 98 ASN A N 1
ATOM 752 C CA . ASN A 1 98 ? -4.957 -19.828 -15.945 1 84.19 98 ASN A CA 1
ATOM 753 C C . ASN A 1 98 ? -5.074 -18.891 -17.141 1 84.19 98 ASN A C 1
ATOM 755 O O . ASN A 1 98 ? -4.133 -18.766 -17.938 1 84.19 98 ASN A O 1
ATOM 759 N N . PRO A 1 99 ? -6.211 -18.234 -17.312 1 84.31 99 PRO A N 1
ATOM 760 C CA . PRO A 1 99 ? -6.402 -17.359 -18.453 1 84.31 99 PRO A CA 1
ATOM 761 C C . PRO A 1 99 ? -5.484 -16.141 -18.422 1 84.31 99 PRO A C 1
ATOM 763 O O . PRO A 1 99 ? -5.277 -15.484 -19.453 1 84.31 99 PRO A O 1
ATOM 766 N N . TYR A 1 100 ? -4.914 -15.828 -17.297 1 84.88 100 TYR A N 1
ATOM 767 C CA . TYR A 1 100 ? -4.082 -14.641 -17.156 1 84.88 100 TYR A CA 1
ATOM 768 C C . TYR A 1 100 ? -2.605 -15.008 -17.125 1 84.88 100 TYR A C 1
ATOM 770 O O . TYR A 1 100 ? -1.769 -14.211 -16.688 1 84.88 100 TYR A O 1
ATOM 778 N N . VAL A 1 101 ? -2.289 -16.172 -17.562 1 83.56 101 VAL A N 1
ATOM 779 C CA . VAL A 1 101 ? -0.929 -16.703 -17.469 1 83.56 101 VAL A CA 1
ATOM 780 C C . VAL A 1 101 ? 0.021 -15.797 -18.266 1 83.56 101 VAL A C 1
ATOM 782 O O . VAL A 1 101 ? 1.19 -15.648 -17.891 1 83.56 101 VAL A O 1
ATOM 785 N N . LYS A 1 102 ? -0.425 -15.164 -19.281 1 83.06 102 LYS A N 1
ATOM 786 C CA . LYS A 1 102 ? 0.42 -14.297 -20.109 1 83.06 102 LYS A CA 1
ATOM 787 C C . LYS A 1 102 ? 0.927 -13.102 -19.297 1 83.06 102 LYS A C 1
ATOM 789 O O . LYS A 1 102 ? 1.921 -12.477 -19.672 1 83.06 102 LYS A O 1
ATOM 794 N N . ASP A 1 103 ? 0.236 -12.844 -18.156 1 84.56 103 ASP A N 1
ATOM 795 C CA . ASP A 1 103 ? 0.607 -11.695 -17.344 1 84.56 103 ASP A CA 1
ATOM 796 C C . ASP A 1 103 ? 1.774 -12.031 -16.422 1 84.56 103 ASP A C 1
ATOM 798 O O . ASP A 1 103 ? 2.289 -11.156 -15.719 1 84.56 103 ASP A O 1
ATOM 802 N N . VAL A 1 104 ? 2.174 -13.25 -16.422 1 86.88 104 VAL A N 1
ATOM 803 C CA . VAL A 1 104 ? 3.291 -13.656 -15.57 1 86.88 104 VAL A CA 1
ATOM 804 C C . VAL A 1 104 ? 4.191 -14.625 -16.328 1 86.88 104 VAL A C 1
ATOM 806 O O . VAL A 1 104 ? 5.004 -15.336 -15.719 1 86.88 104 VAL A O 1
ATOM 809 N N . TYR A 1 105 ? 3.988 -14.797 -17.656 1 82.06 105 TYR A N 1
ATOM 810 C CA . TYR A 1 105 ? 4.816 -15.625 -18.531 1 82.06 105 TYR A CA 1
ATOM 811 C C . TYR A 1 105 ? 5.625 -14.758 -19.484 1 82.06 105 TYR A C 1
ATOM 813 O O . TYR A 1 105 ? 5.219 -14.547 -20.641 1 82.06 105 TYR A O 1
ATOM 821 N N . PRO A 1 106 ? 6.75 -14.312 -19.016 1 77.25 106 PRO A N 1
ATOM 822 C CA . PRO A 1 106 ? 7.547 -13.484 -19.922 1 77.25 106 PRO A CA 1
ATOM 823 C C . PRO A 1 106 ? 7.941 -14.227 -21.188 1 77.25 106 PRO A C 1
ATOM 825 O O . PRO A 1 106 ? 8.195 -15.43 -21.156 1 77.25 106 PRO A O 1
ATOM 828 N N . ASP A 1 107 ? 7.691 -13.531 -22.328 1 77 107 ASP A N 1
ATOM 829 C CA . ASP A 1 107 ? 8.203 -14.148 -23.531 1 77 107 ASP A CA 1
ATOM 830 C C . ASP A 1 107 ? 9.727 -14.172 -23.547 1 77 107 ASP A C 1
ATOM 832 O O . ASP A 1 107 ? 10.367 -13.492 -22.75 1 77 107 ASP A O 1
ATOM 836 N N . GLU A 1 108 ? 10.242 -15.078 -24.406 1 73.69 108 GLU A N 1
ATOM 837 C CA . GLU A 1 108 ? 11.68 -15.32 -24.438 1 73.69 108 GLU A CA 1
ATOM 838 C C . GLU A 1 108 ? 12.453 -14.008 -24.578 1 73.69 108 GLU A C 1
ATOM 840 O O . GLU A 1 108 ? 13.508 -13.844 -23.953 1 73.69 108 GLU A O 1
ATOM 845 N N . GLU A 1 109 ? 11.953 -13.109 -25.25 1 76.25 109 GLU A N 1
ATOM 846 C CA . GLU A 1 109 ? 12.633 -11.828 -25.453 1 76.25 109 GLU A CA 1
ATOM 847 C C . GLU A 1 109 ? 12.594 -10.984 -24.188 1 76.25 109 GLU A C 1
ATOM 849 O O . GLU A 1 109 ? 13.516 -10.211 -23.906 1 76.25 109 GLU A O 1
ATOM 854 N N . ASP A 1 110 ? 11.547 -11.289 -23.375 1 75.62 110 ASP A N 1
ATOM 855 C CA . ASP A 1 110 ? 11.352 -10.445 -22.188 1 75.62 110 ASP A CA 1
ATOM 856 C C . ASP A 1 110 ? 11.969 -11.086 -20.953 1 75.62 110 ASP A C 1
ATOM 858 O O . ASP A 1 110 ? 12.141 -10.422 -19.922 1 75.62 110 ASP A O 1
ATOM 862 N N . ARG A 1 111 ? 12.352 -12.336 -21.156 1 69.62 111 ARG A N 1
ATOM 863 C CA . ARG A 1 111 ? 12.844 -13.07 -19.984 1 69.62 111 ARG A CA 1
ATOM 864 C C . ARG A 1 111 ? 14.102 -12.414 -19.422 1 69.62 111 ARG A C 1
ATOM 866 O O . ARG A 1 111 ? 14.406 -12.586 -18.234 1 69.62 111 ARG A O 1
ATOM 873 N N . LYS A 1 112 ? 14.852 -11.836 -20.312 1 74.69 112 LYS A N 1
ATOM 874 C CA . LYS A 1 112 ? 16.047 -11.156 -19.828 1 74.69 112 LYS A CA 1
ATOM 875 C C . LYS A 1 112 ? 15.703 -9.844 -19.125 1 74.69 112 LYS A C 1
ATOM 877 O O . LYS A 1 112 ? 16.5 -9.305 -18.359 1 74.69 112 LYS A O 1
ATOM 882 N N . SER A 1 113 ? 14.461 -9.523 -19.25 1 87.88 113 SER A N 1
ATOM 883 C CA . SER A 1 113 ? 14.125 -8.18 -18.781 1 87.88 113 SER A CA 1
ATOM 884 C C . SER A 1 113 ? 13.148 -8.227 -17.609 1 87.88 113 SER A C 1
ATOM 886 O O . SER A 1 113 ? 12.914 -7.211 -16.953 1 87.88 113 SER A O 1
ATOM 888 N N . VAL A 1 114 ? 12.664 -9.406 -17.344 1 90.44 114 VAL A N 1
ATOM 889 C CA . VAL A 1 114 ? 11.727 -9.508 -16.234 1 90.44 114 VAL A CA 1
ATOM 890 C C . VAL A 1 114 ? 11.93 -10.844 -15.516 1 90.44 114 VAL A C 1
ATOM 892 O O . VAL A 1 114 ? 12.469 -11.789 -16.078 1 90.44 114 VAL A O 1
ATOM 895 N N . VAL A 1 115 ? 11.617 -10.891 -14.211 1 92.31 115 VAL A N 1
ATOM 896 C CA . VAL A 1 115 ? 11.625 -12.102 -13.391 1 92.31 115 VAL A CA 1
ATOM 897 C C . VAL A 1 115 ? 10.242 -12.32 -12.781 1 92.31 115 VAL A C 1
ATOM 899 O O . VAL A 1 115 ? 9.586 -11.367 -12.359 1 92.31 115 VAL A O 1
ATOM 902 N N . ALA A 1 116 ? 9.875 -13.562 -12.773 1 94.06 116 ALA A N 1
ATOM 903 C CA . ALA A 1 116 ? 8.617 -13.938 -12.133 1 94.06 116 ALA A CA 1
ATOM 904 C C . ALA A 1 116 ? 8.828 -14.25 -10.648 1 94.06 116 ALA A C 1
ATOM 906 O O . ALA A 1 116 ? 9.773 -14.945 -10.281 1 94.06 116 ALA A O 1
ATOM 907 N N . LEU A 1 117 ? 7.926 -13.711 -9.812 1 96.88 117 LEU A N 1
ATOM 908 C CA . LEU A 1 117 ? 7.969 -13.945 -8.375 1 96.88 117 LEU A CA 1
ATOM 909 C C . LEU A 1 117 ? 6.637 -14.492 -7.875 1 96.88 117 LEU A C 1
ATOM 911 O O . LEU A 1 117 ? 5.59 -14.234 -8.477 1 96.88 117 LEU A O 1
ATOM 915 N N . GLN A 1 118 ? 6.738 -15.242 -6.777 1 97.44 118 GLN A N 1
ATOM 916 C CA . GLN A 1 118 ? 5.582 -15.891 -6.168 1 97.44 118 GLN A CA 1
ATOM 917 C C . GLN A 1 118 ? 5.527 -15.609 -4.668 1 97.44 118 GLN A C 1
ATOM 919 O O . GLN A 1 118 ? 6.492 -15.867 -3.947 1 97.44 118 GLN A O 1
ATOM 924 N N . VAL A 1 119 ? 4.426 -14.984 -4.242 1 98.62 119 VAL A N 1
ATOM 925 C CA . VAL A 1 119 ? 4.145 -15.117 -2.814 1 98.62 119 VAL A CA 1
ATOM 926 C C . VAL A 1 119 ? 3.637 -16.516 -2.518 1 98.62 119 VAL A C 1
ATOM 928 O O . VAL A 1 119 ? 2.486 -16.844 -2.816 1 98.62 119 VAL A O 1
ATOM 931 N N . TYR A 1 120 ? 4.441 -17.344 -1.872 1 97.88 120 TYR A N 1
ATOM 932 C CA . TYR A 1 120 ? 4.148 -18.766 -1.821 1 97.88 120 TYR A CA 1
ATOM 933 C C . TYR A 1 120 ? 3.537 -19.156 -0.479 1 97.88 120 TYR A C 1
ATOM 935 O O . TYR A 1 120 ? 3.025 -20.266 -0.317 1 97.88 120 TYR A O 1
ATOM 943 N N . GLU A 1 121 ? 3.658 -18.281 0.475 1 98.25 121 GLU A N 1
ATOM 944 C CA . GLU A 1 121 ? 3.039 -18.438 1.788 1 98.25 121 GLU A CA 1
ATOM 945 C C . GLU A 1 121 ? 2.631 -17.094 2.367 1 98.25 121 GLU A C 1
ATOM 947 O O . GLU A 1 121 ? 3.361 -16.109 2.238 1 98.25 121 GLU A O 1
ATOM 952 N N . GLY A 1 122 ? 1.419 -17.125 2.988 1 98.19 122 GLY A N 1
ATOM 953 C CA . GLY A 1 122 ? 1.005 -15.852 3.574 1 98.19 122 GLY A CA 1
ATOM 954 C C . GLY A 1 122 ? -0.334 -15.938 4.281 1 98.19 122 GLY A C 1
ATOM 955 O O . GLY A 1 122 ? -0.922 -17.016 4.391 1 98.19 122 GLY A O 1
ATOM 956 N N . SER A 1 123 ? -0.654 -14.891 4.863 1 98.31 123 SER A N 1
ATOM 957 C CA . SER A 1 123 ? -1.95 -14.664 5.492 1 98.31 123 SER A CA 1
ATOM 958 C C . SER A 1 123 ? -2.592 -13.375 4.984 1 98.31 123 SER A C 1
ATOM 960 O O . SER A 1 123 ? -1.89 -12.438 4.594 1 98.31 123 SER A O 1
ATOM 962 N N . GLY A 1 124 ? -3.955 -13.453 4.957 1 98 124 GLY A N 1
ATOM 963 C CA . GLY A 1 124 ? -4.637 -12.289 4.402 1 98 124 GLY A CA 1
ATOM 964 C C . GLY A 1 124 ? -5.867 -11.883 5.195 1 98 124 GLY A C 1
ATOM 965 O O . GLY A 1 124 ? -6.359 -12.656 6.02 1 98 124 GLY A O 1
ATOM 966 N N . PHE A 1 125 ? -6.203 -10.688 5.043 1 97.5 125 PHE A N 1
ATOM 967 C CA . PHE A 1 125 ? -7.414 -10.086 5.59 1 97.5 125 PHE A CA 1
ATOM 968 C C . PHE A 1 125 ? -8.273 -9.5 4.477 1 97.5 125 PHE A C 1
ATOM 970 O O . PHE A 1 125 ? -7.773 -8.805 3.596 1 97.5 125 PHE A O 1
ATOM 977 N N . TYR A 1 126 ? -9.523 -9.93 4.5 1 96.44 126 TYR A N 1
ATOM 978 C CA . TYR A 1 126 ? -10.492 -9.477 3.508 1 96.44 126 TYR A CA 1
ATOM 979 C C . T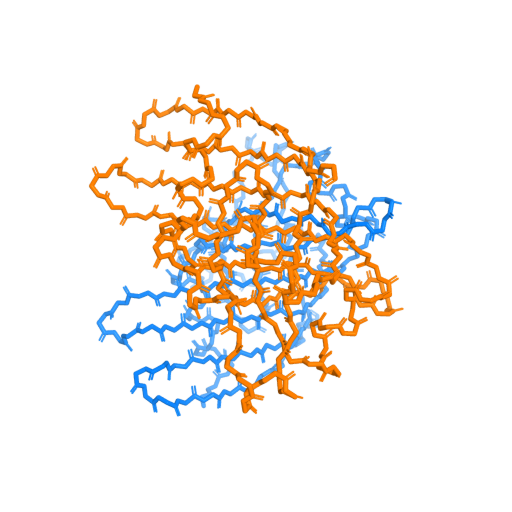YR A 1 126 ? -11.641 -8.727 4.168 1 96.44 126 TYR A C 1
ATOM 981 O O . TYR A 1 126 ? -12.141 -9.133 5.215 1 96.44 126 TYR A O 1
ATOM 989 N N . MET A 1 127 ? -11.961 -7.555 3.533 1 95.25 127 MET A N 1
ATOM 990 C CA . MET A 1 127 ? -13.102 -6.781 4.016 1 95.25 127 MET A CA 1
ATOM 991 C C . MET A 1 127 ? -14.039 -6.414 2.869 1 95.25 127 MET A C 1
ATOM 993 O O . MET A 1 127 ? -13.586 -6.035 1.79 1 95.25 127 MET A O 1
ATOM 997 N N . ASN A 1 128 ? -15.344 -6.617 3.121 1 92.94 128 ASN A N 1
ATOM 998 C CA . ASN A 1 128 ? -16.406 -6.094 2.273 1 92.94 128 ASN A CA 1
ATOM 999 C C . ASN A 1 128 ? -17.281 -5.09 3.023 1 92.94 128 ASN A C 1
ATOM 1001 O O . ASN A 1 128 ? -18.078 -5.477 3.877 1 92.94 128 ASN A O 1
ATOM 1005 N N . LEU A 1 129 ? -17.125 -3.857 2.65 1 86.38 129 LEU A N 1
ATOM 1006 C CA . LEU A 1 129 ? -17.781 -2.803 3.408 1 86.38 129 LEU A CA 1
ATOM 1007 C C . LEU A 1 129 ? -19.297 -2.814 3.156 1 86.38 129 LEU A C 1
ATOM 1009 O O . LEU A 1 129 ? -20.078 -2.527 4.062 1 86.38 129 LEU A O 1
ATOM 1013 N N . LYS A 1 130 ? -19.703 -3.17 1.972 1 84.75 130 LYS A N 1
ATOM 1014 C CA . LYS A 1 130 ? -21.125 -3.23 1.635 1 84.75 130 LYS A CA 1
ATOM 1015 C C . LYS A 1 130 ? -21.828 -4.34 2.412 1 84.75 130 LYS A C 1
ATOM 1017 O O . LYS A 1 130 ? -22.922 -4.129 2.955 1 84.75 130 LYS A O 1
ATOM 1022 N N . GLU A 1 131 ? -21.156 -5.414 2.52 1 88.56 131 GLU A N 1
ATOM 1023 C CA . GLU A 1 131 ? -21.766 -6.566 3.178 1 88.56 131 GLU A CA 1
ATOM 1024 C C . GLU A 1 131 ? -21.391 -6.609 4.66 1 88.56 131 GLU A C 1
ATOM 1026 O O . GLU A 1 131 ? -21.875 -7.477 5.398 1 88.56 131 GLU A O 1
ATOM 1031 N N . HIS A 1 132 ? -20.531 -5.656 5.043 1 88.44 132 HIS A N 1
ATOM 1032 C CA . HIS A 1 132 ? -20.047 -5.617 6.418 1 88.44 132 HIS A CA 1
ATOM 1033 C C . HIS A 1 132 ? -19.438 -6.953 6.828 1 88.44 132 HIS A C 1
ATOM 1035 O O . HIS A 1 132 ? -19.766 -7.488 7.891 1 88.44 132 HIS A O 1
ATOM 1041 N N . LYS A 1 133 ? -18.75 -7.559 6.02 1 90.62 133 LYS A N 1
ATOM 1042 C CA . LYS A 1 133 ? -18.094 -8.852 6.242 1 90.62 133 LYS A CA 1
ATOM 1043 C C . LYS A 1 133 ? -16.578 -8.703 6.246 1 90.62 133 LYS A C 1
ATOM 1045 O O . LYS A 1 133 ? -16.016 -7.961 5.438 1 90.62 133 LYS A O 1
ATOM 1050 N N . ASN A 1 134 ? -15.984 -9.344 7.25 1 93.81 134 ASN A N 1
AT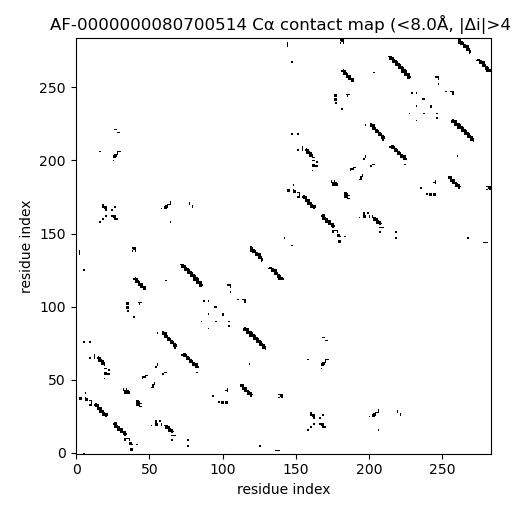OM 1051 C CA . ASN A 1 134 ? -14.531 -9.469 7.273 1 93.81 134 ASN A CA 1
ATOM 1052 C C . ASN A 1 134 ? -14.094 -10.914 7.488 1 93.81 134 ASN A C 1
ATOM 1054 O O . ASN A 1 134 ? -14.82 -11.703 8.094 1 93.81 134 ASN A O 1
ATOM 1058 N N . ASP A 1 135 ? -13 -11.266 6.879 1 96.12 135 ASP A N 1
ATOM 1059 C CA . ASP A 1 135 ? -12.492 -12.633 6.969 1 96.12 135 ASP A CA 1
ATOM 1060 C C . ASP A 1 135 ? -10.969 -12.648 6.941 1 96.12 135 ASP A C 1
ATOM 1062 O O . ASP A 1 135 ? -10.336 -11.664 6.547 1 96.12 135 ASP A O 1
ATOM 1066 N N . THR A 1 136 ? -10.484 -13.664 7.504 1 97.44 136 THR A N 1
ATOM 1067 C CA . THR A 1 136 ? -9.055 -13.93 7.398 1 97.44 136 THR A CA 1
ATOM 1068 C C . THR A 1 136 ? -8.805 -15.242 6.656 1 97.44 136 THR A C 1
ATOM 1070 O O . THR A 1 136 ? -9.672 -16.125 6.625 1 97.44 136 THR A O 1
ATOM 1073 N N . PHE A 1 137 ? -7.707 -15.344 6.023 1 97.38 137 PHE A N 1
ATOM 1074 C CA . PHE A 1 137 ? -7.34 -16.562 5.332 1 97.38 137 PHE A CA 1
ATOM 1075 C C . PHE A 1 137 ? -5.832 -16.781 5.363 1 97.38 137 PHE A C 1
ATOM 1077 O O . PHE A 1 137 ? -5.082 -15.867 5.715 1 97.38 137 PHE A O 1
ATOM 1084 N N . GLU A 1 138 ? -5.441 -17.969 5.125 1 97.69 138 GLU A N 1
ATOM 1085 C CA . GLU A 1 138 ? -4.035 -18.344 5.039 1 97.69 138 GLU A CA 1
ATOM 1086 C C . GLU A 1 138 ? -3.783 -19.266 3.85 1 97.69 138 GLU A C 1
ATOM 1088 O O . GLU A 1 138 ? -4.695 -19.953 3.383 1 97.69 138 GLU A O 1
ATOM 1093 N N . PHE A 1 139 ? -2.588 -19.203 3.348 1 97.12 139 PHE A N 1
ATOM 1094 C CA . PHE A 1 139 ? -2.209 -20.094 2.26 1 97.12 139 PHE A CA 1
ATOM 1095 C C . PHE A 1 139 ? -0.72 -20.422 2.312 1 97.12 139 PHE A C 1
ATOM 1097 O O . PHE A 1 139 ? 0.063 -19.656 2.883 1 97.12 139 PHE A O 1
ATOM 1104 N N . SER A 1 140 ? -0.367 -21.547 1.811 1 95.69 140 SER A N 1
ATOM 1105 C CA . SER A 1 140 ? 1.007 -22.016 1.656 1 95.69 140 SER A CA 1
ATOM 1106 C C . SER A 1 140 ? 1.134 -22.969 0.479 1 95.69 140 SER A C 1
ATOM 1108 O O . SER A 1 140 ? 0.478 -24.016 0.447 1 95.69 140 SER A O 1
ATOM 1110 N N . ALA A 1 141 ? 1.824 -22.453 -0.517 1 84.88 141 ALA A N 1
ATOM 1111 C CA . ALA A 1 141 ? 2.072 -23.312 -1.677 1 84.88 141 ALA A CA 1
ATOM 1112 C C . ALA A 1 141 ? 3.381 -24.078 -1.521 1 84.88 141 ALA A C 1
ATOM 1114 O O . ALA A 1 141 ? 4.359 -23.562 -0.982 1 84.88 141 ALA A O 1
ATOM 1115 N N . GLU A 1 142 ? 3.352 -25.422 -1.594 1 72.44 142 GLU A N 1
ATOM 1116 C CA . GLU A 1 142 ? 4.504 -26.312 -1.449 1 72.44 142 GLU A CA 1
ATOM 1117 C C . GLU A 1 142 ? 5.504 -26.109 -2.584 1 72.44 142 GLU A C 1
ATOM 1119 O O . GLU A 1 142 ? 5.121 -25.719 -3.691 1 72.44 142 GLU A O 1
ATOM 1124 N N . MET B 1 1 ? 4.859 21.375 -10.945 1 83.81 1 MET B N 1
ATOM 1125 C CA . MET B 1 1 ? 3.836 21.531 -9.914 1 83.81 1 MET B CA 1
ATOM 1126 C C . MET B 1 1 ? 4.461 21.922 -8.578 1 83.81 1 MET B C 1
ATOM 1128 O O . MET B 1 1 ? 5.617 21.594 -8.312 1 83.81 1 MET B O 1
ATOM 1132 N N . ALA B 1 2 ? 3.691 22.734 -7.812 1 92.19 2 ALA B N 1
ATOM 1133 C CA . ALA B 1 2 ? 4.141 23.125 -6.48 1 92.19 2 ALA B CA 1
ATOM 1134 C C . ALA B 1 2 ? 3.787 22.062 -5.449 1 92.19 2 ALA B C 1
ATOM 1136 O O . ALA B 1 2 ? 2.895 21.234 -5.676 1 92.19 2 ALA B O 1
ATOM 1137 N N . LEU B 1 3 ? 4.531 22.016 -4.391 1 94.88 3 LEU B N 1
ATOM 1138 C CA . LEU B 1 3 ? 4.32 21.047 -3.32 1 94.88 3 LEU B CA 1
ATOM 1139 C C . LEU B 1 3 ? 2.848 20.984 -2.928 1 94.88 3 LEU B C 1
ATOM 1141 O O . LEU B 1 3 ? 2.295 19.891 -2.75 1 94.88 3 LEU B O 1
ATOM 1145 N N . GLN B 1 4 ? 2.217 22.094 -2.787 1 94.25 4 GLN B N 1
ATOM 1146 C CA . GLN B 1 4 ? 0.833 22.141 -2.326 1 94.25 4 GLN B CA 1
ATOM 1147 C C . GLN B 1 4 ? -0.098 21.422 -3.293 1 94.25 4 GLN B C 1
ATOM 1149 O O . GLN B 1 4 ? -1.129 20.875 -2.883 1 94.25 4 GLN B O 1
ATOM 1154 N N . ASP B 1 5 ? 0.211 21.375 -4.559 1 94.44 5 ASP B N 1
ATOM 1155 C CA . ASP B 1 5 ? -0.604 20.672 -5.543 1 94.44 5 ASP B CA 1
ATOM 1156 C C . ASP B 1 5 ? -0.612 19.172 -5.273 1 94.44 5 ASP B C 1
ATOM 1158 O O . ASP B 1 5 ? -1.664 18.531 -5.328 1 94.44 5 ASP B O 1
ATOM 1162 N N . TYR B 1 6 ? 0.567 18.609 -4.98 1 95.75 6 TYR B N 1
ATOM 1163 C CA . TYR B 1 6 ? 0.678 17.188 -4.672 1 95.75 6 TYR B CA 1
ATOM 1164 C C . TYR B 1 6 ? -0.07 16.844 -3.389 1 95.75 6 TYR B C 1
ATOM 1166 O O . TYR B 1 6 ? -0.779 15.844 -3.324 1 95.75 6 TYR B O 1
ATOM 1174 N N . MET B 1 7 ? 0.095 17.75 -2.445 1 95.75 7 MET B N 1
ATOM 1175 C CA . MET B 1 7 ? -0.548 17.531 -1.152 1 95.75 7 MET B CA 1
ATOM 1176 C C . MET B 1 7 ? -2.066 17.594 -1.285 1 95.75 7 MET B C 1
ATOM 1178 O O . MET B 1 7 ? -2.775 16.797 -0.665 1 95.75 7 MET B O 1
ATOM 1182 N N . THR B 1 8 ? -2.516 18.469 -2.104 1 93.31 8 THR B N 1
ATOM 1183 C CA . THR B 1 8 ? -3.951 18.594 -2.33 1 93.31 8 THR B CA 1
ATOM 1184 C C . THR B 1 8 ? -4.504 17.328 -2.986 1 93.31 8 THR B C 1
ATOM 1186 O O . THR B 1 8 ? -5.598 16.875 -2.65 1 93.31 8 THR B O 1
ATOM 1189 N N . ILE B 1 9 ? -3.762 16.766 -3.891 1 92.94 9 ILE B N 1
ATOM 1190 C CA . ILE B 1 9 ? -4.168 15.531 -4.543 1 92.94 9 ILE B CA 1
ATOM 1191 C C . ILE B 1 9 ? -4.273 14.414 -3.508 1 92.94 9 ILE B C 1
ATOM 1193 O O . ILE B 1 9 ? -5.262 13.672 -3.48 1 92.94 9 ILE B O 1
ATOM 1197 N N . LEU B 1 10 ? -3.25 14.305 -2.688 1 94.81 10 LEU B N 1
ATOM 1198 C CA . LEU B 1 10 ? -3.232 13.289 -1.639 1 94.81 10 LEU B CA 1
ATOM 1199 C C . LEU B 1 10 ? -4.418 13.461 -0.695 1 94.81 10 LEU B C 1
ATOM 1201 O O . LEU B 1 10 ? -5.09 12.492 -0.354 1 94.81 10 LEU B O 1
ATOM 1205 N N . GLU B 1 11 ? -4.652 14.656 -0.314 1 93.75 11 GLU B N 1
ATOM 1206 C CA . GLU B 1 11 ? -5.758 14.969 0.587 1 93.75 11 GLU B CA 1
ATOM 1207 C C . GLU B 1 11 ? -7.102 14.625 -0.051 1 93.75 11 GLU B C 1
ATOM 1209 O O . GLU B 1 11 ? -7.988 14.078 0.611 1 93.75 11 GLU B O 1
ATOM 1214 N N . ASN B 1 12 ? -7.266 14.891 -1.292 1 91.62 12 ASN B N 1
ATOM 1215 C CA . ASN B 1 12 ? -8.508 14.633 -2.008 1 91.62 12 ASN B CA 1
ATOM 1216 C C . ASN B 1 12 ? -8.766 13.133 -2.174 1 91.62 12 ASN B C 1
ATOM 1218 O O . ASN B 1 12 ? -9.914 12.695 -2.166 1 91.62 12 ASN B O 1
ATOM 1222 N N . ILE B 1 13 ? -7.676 12.391 -2.332 1 91.31 13 ILE B N 1
ATOM 1223 C CA . ILE B 1 13 ? -7.82 10.945 -2.436 1 91.31 13 ILE B C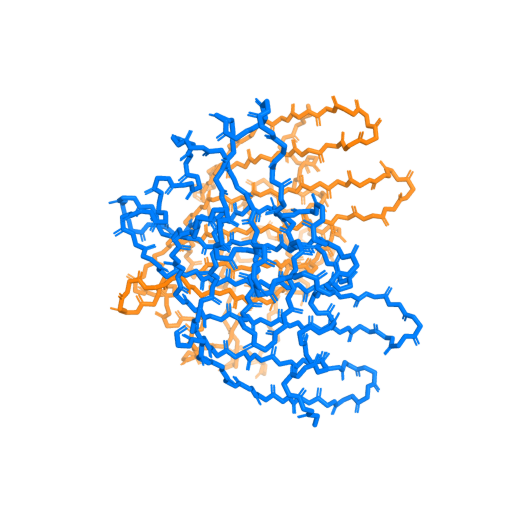A 1
ATOM 1224 C C . ILE B 1 13 ? -8.289 10.375 -1.098 1 91.31 13 ILE B C 1
ATOM 1226 O O . ILE B 1 13 ? -9.203 9.539 -1.056 1 91.31 13 ILE B O 1
ATOM 1230 N N . GLY B 1 14 ? -7.664 10.828 -0.024 1 92.44 14 GLY B N 1
ATOM 1231 C CA . GLY B 1 14 ? -8.094 10.469 1.317 1 92.44 14 GLY B CA 1
ATOM 1232 C C . GLY B 1 14 ? -7.703 9.062 1.711 1 92.44 14 GLY B C 1
ATOM 1233 O O . GLY B 1 14 ? -6.773 8.867 2.494 1 92.44 14 GLY B O 1
ATOM 1234 N N . ALA B 1 15 ? -8.359 8.031 1.024 1 93.62 15 ALA B N 1
ATOM 1235 C CA . ALA B 1 15 ? -8.047 6.641 1.326 1 93.62 15 ALA B CA 1
ATOM 1236 C C . ALA B 1 15 ? -6.723 6.223 0.684 1 93.62 15 ALA B C 1
ATOM 1238 O O . ALA B 1 15 ? -6.551 6.344 -0.531 1 93.62 15 ALA B O 1
ATOM 1239 N N . ALA B 1 16 ? -5.77 5.785 1.5 1 97.62 16 ALA B N 1
ATOM 1240 C CA . ALA B 1 16 ? -4.441 5.41 1.022 1 97.62 16 ALA B CA 1
ATOM 1241 C C . ALA B 1 16 ? -3.959 4.129 1.697 1 97.62 16 ALA B C 1
ATOM 1243 O O . ALA B 1 16 ? -4.578 3.648 2.65 1 97.62 16 ALA B O 1
ATOM 1244 N N . VAL B 1 17 ? -2.926 3.535 1.131 1 98.62 17 VAL B N 1
ATOM 1245 C CA . VAL B 1 17 ? -2.24 2.41 1.757 1 98.62 17 VAL B CA 1
ATOM 1246 C C . VAL B 1 17 ? -1.004 2.908 2.502 1 98.62 17 VAL B C 1
ATOM 1248 O O . VAL B 1 17 ? -0.139 3.562 1.914 1 98.62 17 VAL B O 1
ATOM 1251 N N . PHE B 1 18 ? -0.952 2.635 3.805 1 98.94 18 PHE B N 1
ATOM 1252 C CA . PHE B 1 18 ? 0.191 2.949 4.652 1 98.94 18 PHE B CA 1
ATOM 1253 C C . PHE B 1 18 ? 1.02 1.701 4.934 1 98.94 18 PHE B C 1
ATOM 1255 O O . PHE B 1 18 ? 0.475 0.66 5.305 1 98.94 18 PHE B O 1
ATOM 1262 N N . ALA B 1 19 ? 2.301 1.816 4.754 1 98.94 19 ALA B N 1
ATOM 1263 C CA . ALA B 1 19 ? 3.199 0.711 5.078 1 98.94 19 ALA B CA 1
ATOM 1264 C C . ALA B 1 19 ? 4.137 1.082 6.223 1 98.94 19 ALA B C 1
ATOM 1266 O O . ALA B 1 19 ? 4.688 2.186 6.25 1 98.94 19 ALA B O 1
ATOM 1267 N N . THR B 1 20 ? 4.258 0.249 7.164 1 98.94 20 THR B N 1
ATOM 1268 C CA . THR B 1 20 ? 5.195 0.32 8.281 1 98.94 20 THR B CA 1
ATOM 1269 C C . THR B 1 20 ? 6.035 -0.951 8.359 1 98.94 20 THR B C 1
ATOM 1271 O O . THR B 1 20 ? 5.898 -1.847 7.523 1 98.94 20 THR B O 1
ATOM 1274 N N . VAL B 1 21 ? 6.984 -0.979 9.297 1 98.88 21 VAL B N 1
ATOM 1275 C CA . VAL B 1 21 ? 7.797 -2.164 9.547 1 98.88 21 VAL B CA 1
ATOM 1276 C C . VAL B 1 21 ? 7.531 -2.684 10.961 1 98.88 21 VAL B C 1
ATOM 1278 O O . VAL B 1 21 ? 7.562 -1.918 11.93 1 98.88 21 VAL B O 1
ATOM 1281 N N . ASP B 1 22 ? 7.227 -3.982 11.055 1 98.62 22 ASP B N 1
ATOM 1282 C CA . ASP B 1 22 ? 6.926 -4.52 12.383 1 98.62 22 ASP B CA 1
ATOM 1283 C C . ASP B 1 22 ? 8.203 -4.922 13.117 1 98.62 22 ASP B C 1
ATOM 1285 O O . ASP B 1 22 ? 9.305 -4.707 12.609 1 98.62 22 ASP B O 1
ATOM 1289 N N . SER B 1 23 ? 8.047 -5.441 14.312 1 98.19 23 SER B N 1
ATOM 1290 C CA . SER B 1 23 ? 9.18 -5.707 15.195 1 98.19 23 SER B CA 1
ATOM 1291 C C . SER B 1 23 ? 10.078 -6.805 14.625 1 98.19 23 SER B C 1
ATOM 1293 O O . SER B 1 23 ? 11.219 -6.977 15.062 1 98.19 23 SER B O 1
ATOM 1295 N N . GLU B 1 24 ? 9.641 -7.566 13.633 1 98.25 24 GLU B N 1
ATOM 1296 C CA . GLU B 1 24 ? 10.414 -8.641 13.016 1 98.25 24 GLU B CA 1
ATOM 1297 C C . GLU B 1 24 ? 11.055 -8.172 11.711 1 98.25 24 GLU B C 1
ATOM 1299 O O . GLU B 1 24 ? 11.625 -8.984 10.969 1 98.25 24 GLU B O 1
ATOM 1304 N N . GLY B 1 25 ? 10.867 -6.93 11.422 1 98.38 25 GLY B N 1
ATOM 1305 C CA . GLY B 1 25 ? 11.469 -6.379 10.219 1 98.38 25 GLY B CA 1
ATOM 1306 C C . GLY B 1 25 ? 10.648 -6.637 8.969 1 98.38 25 GLY B C 1
ATOM 1307 O O . GLY B 1 25 ? 11.172 -6.57 7.855 1 98.38 25 GLY B O 1
ATOM 1308 N N . LYS B 1 26 ? 9.391 -6.961 9.156 1 98.81 26 LYS B N 1
ATOM 1309 C CA . LYS B 1 26 ? 8.516 -7.254 8.023 1 98.81 26 LYS B CA 1
ATOM 1310 C C . LYS B 1 26 ? 7.648 -6.047 7.672 1 98.81 26 LYS B C 1
ATOM 1312 O O . LYS B 1 26 ? 7.164 -5.344 8.562 1 98.81 26 LYS B O 1
ATOM 1317 N N . PRO B 1 27 ? 7.43 -5.836 6.379 1 98.94 27 PRO B N 1
ATOM 1318 C CA . PRO B 1 27 ? 6.488 -4.777 6.008 1 98.94 27 PRO B CA 1
ATOM 1319 C C . PRO B 1 27 ? 5.039 -5.133 6.348 1 98.94 27 PRO B C 1
ATOM 1321 O O . PRO B 1 27 ? 4.652 -6.301 6.27 1 98.94 27 PRO B O 1
ATOM 1324 N N . ARG B 1 28 ? 4.305 -4.168 6.723 1 98.88 28 ARG B N 1
ATOM 1325 C CA . ARG B 1 28 ? 2.873 -4.285 6.984 1 98.88 28 ARG B CA 1
ATOM 1326 C C . ARG B 1 28 ? 2.1 -3.156 6.312 1 98.88 28 ARG B C 1
ATOM 1328 O O . ARG B 1 28 ? 2.416 -1.979 6.504 1 98.88 28 ARG B O 1
ATOM 1335 N N . THR B 1 29 ? 1.089 -3.541 5.551 1 98.81 29 THR B N 1
ATOM 1336 C CA . THR B 1 29 ? 0.264 -2.525 4.906 1 98.81 29 THR B CA 1
ATOM 1337 C C . THR B 1 29 ? -1.137 -2.502 5.512 1 98.81 29 THR B C 1
ATOM 1339 O O . THR B 1 29 ? -1.605 -3.508 6.047 1 98.81 29 THR B O 1
ATOM 1342 N N . ARG B 1 30 ? -1.779 -1.335 5.426 1 97.88 30 ARG B N 1
ATOM 1343 C CA . ARG B 1 30 ? -3.182 -1.145 5.777 1 97.88 30 ARG B CA 1
ATOM 1344 C C . ARG B 1 30 ? -3.771 0.057 5.047 1 97.88 30 ARG B C 1
ATOM 1346 O O . ARG B 1 30 ? -3.049 0.987 4.688 1 97.88 30 ARG B O 1
ATOM 1353 N N . PHE B 1 31 ? -5.004 -0.054 4.848 1 97 31 PHE B N 1
ATOM 1354 C CA . PHE B 1 31 ? -5.719 1.135 4.398 1 97 31 PHE B CA 1
ATOM 1355 C C . PHE B 1 31 ? -5.961 2.092 5.559 1 97 31 PHE B C 1
ATOM 1357 O O . PHE B 1 31 ? -6.324 1.664 6.656 1 97 31 PHE B O 1
ATOM 1364 N N . ALA B 1 32 ? -5.727 3.332 5.391 1 96.56 32 ALA B N 1
ATOM 1365 C CA . ALA B 1 32 ? -6.027 4.414 6.32 1 96.56 32 ALA B CA 1
ATOM 1366 C C . ALA B 1 32 ? -6.32 5.715 5.574 1 96.56 32 ALA B C 1
ATOM 1368 O O . ALA B 1 32 ? -6.148 5.789 4.355 1 96.56 32 ALA B O 1
ATOM 1369 N N . ASN B 1 33 ? -6.824 6.672 6.332 1 95.5 33 ASN B N 1
ATOM 1370 C CA . ASN B 1 33 ? -7.219 7.926 5.699 1 95.5 33 ASN B CA 1
ATOM 1371 C C . ASN B 1 33 ? -6.191 9.031 5.949 1 95.5 33 ASN B C 1
ATOM 1373 O O . ASN B 1 33 ? -5.77 9.242 7.09 1 95.5 33 ASN B O 1
ATOM 1377 N N . VAL B 1 34 ? -5.895 9.602 4.844 1 96.56 34 VAL B N 1
ATOM 1378 C CA . VAL B 1 34 ? -5.211 10.891 4.965 1 96.56 34 VAL B CA 1
ATOM 1379 C C . VAL B 1 34 ? -6.211 11.969 5.367 1 96.56 34 VAL B C 1
ATOM 1381 O O . VAL B 1 34 ? -7.113 12.305 4.598 1 96.56 34 VAL B O 1
ATOM 1384 N N . GLY B 1 35 ? -6.062 12.516 6.504 1 94.69 35 GLY B N 1
ATOM 1385 C CA . GLY B 1 35 ? -6.984 13.539 6.969 1 94.69 35 GLY B CA 1
ATOM 1386 C C . GLY B 1 35 ? -6.719 14.898 6.363 1 94.69 35 GLY B C 1
ATOM 1387 O O . GLY B 1 35 ? -7.613 15.508 5.773 1 94.69 35 GLY B O 1
ATOM 1388 N N . VAL B 1 36 ? -5.504 15.367 6.602 1 94.75 36 VAL B N 1
ATOM 1389 C CA . VAL B 1 36 ? -5.035 16.641 6.059 1 94.75 36 VAL B CA 1
ATOM 1390 C C . VAL B 1 36 ? -3.67 16.453 5.402 1 94.75 36 VAL B C 1
ATOM 1392 O O . VAL B 1 36 ? -2.844 15.672 5.887 1 94.75 36 VAL B O 1
ATOM 1395 N N . ALA B 1 37 ? -3.473 17.094 4.316 1 96.12 37 ALA B N 1
ATOM 1396 C CA . ALA B 1 37 ? -2.156 17.172 3.688 1 96.12 37 ALA B CA 1
ATOM 1397 C C . ALA B 1 37 ? -1.907 18.562 3.119 1 96.12 37 ALA B C 1
ATOM 1399 O O . ALA B 1 37 ? -2.723 19.094 2.354 1 96.12 37 ALA B O 1
ATOM 1400 N N . ASN B 1 38 ? -0.816 19.172 3.545 1 93.31 38 ASN B N 1
ATOM 1401 C CA . ASN B 1 38 ? -0.424 20.5 3.092 1 93.31 38 ASN B CA 1
ATOM 1402 C C . ASN B 1 38 ? 1.078 20.734 3.246 1 93.31 38 ASN B C 1
ATOM 1404 O O . ASN B 1 38 ? 1.847 19.766 3.34 1 93.31 38 ASN B O 1
ATOM 1408 N N . GLU B 1 39 ? 1.496 21.938 3.199 1 91.38 39 GLU B N 1
ATOM 1409 C CA . GLU B 1 39 ? 2.922 22.25 3.25 1 91.38 39 GLU B CA 1
ATOM 1410 C C . GLU B 1 39 ? 3.525 21.844 4.594 1 91.38 39 GLU B C 1
ATOM 1412 O O . GLU B 1 39 ? 4.746 21.734 4.723 1 91.38 39 GLU B O 1
ATOM 1417 N N . ASN B 1 40 ? 2.68 21.703 5.574 1 93 40 ASN B N 1
ATOM 1418 C CA . ASN B 1 40 ? 3.148 21.312 6.902 1 93 40 ASN B CA 1
ATOM 1419 C C . ASN B 1 40 ? 3.248 19.797 7.039 1 93 40 ASN B C 1
ATOM 1421 O O . ASN B 1 40 ? 3.695 19.297 8.07 1 93 40 ASN B O 1
ATOM 1425 N N . GLY B 1 41 ? 2.803 19.078 6.051 1 96.25 41 GLY B N 1
ATOM 1426 C CA . GLY B 1 41 ? 2.951 17.625 6.07 1 96.25 41 GLY B CA 1
ATOM 1427 C C . GLY B 1 41 ? 1.639 16.891 5.875 1 96.25 41 GLY B C 1
ATOM 1428 O O . GLY B 1 41 ? 0.67 17.453 5.367 1 96.25 41 GLY B O 1
ATOM 1429 N N . ILE B 1 42 ? 1.696 15.656 6.152 1 97.56 42 ILE B N 1
ATOM 1430 C CA . ILE B 1 42 ? 0.547 14.766 6.02 1 97.56 42 ILE B CA 1
ATOM 1431 C C . ILE B 1 42 ? 0.064 14.344 7.406 1 97.56 42 ILE B C 1
ATOM 1433 O O . ILE B 1 42 ? 0.846 13.836 8.211 1 97.56 42 ILE B O 1
ATOM 1437 N N . PHE B 1 43 ? -1.242 14.57 7.621 1 96.81 43 PHE B N 1
ATOM 1438 C CA . PHE B 1 43 ? -1.795 14.305 8.945 1 96.81 43 PHE B CA 1
ATOM 1439 C C . PHE B 1 43 ? -2.828 13.18 8.883 1 96.81 43 PHE B C 1
ATOM 1441 O O . PHE B 1 43 ? -3.676 13.164 7.992 1 96.81 43 PHE B O 1
ATOM 1448 N N . PHE B 1 44 ? -2.75 12.305 9.828 1 96.19 44 PHE B N 1
ATOM 1449 C CA . PHE B 1 44 ? -3.688 11.195 9.984 1 96.19 44 PHE B CA 1
ATOM 1450 C C . PHE B 1 44 ? -3.828 10.812 11.453 1 96.19 44 PHE B C 1
ATOM 1452 O O . PHE B 1 44 ? -3.107 11.328 12.305 1 96.19 44 PHE B O 1
ATOM 1459 N N . MET B 1 45 ? -4.816 9.969 11.766 1 94.81 45 MET B N 1
ATOM 1460 C CA . MET B 1 45 ? -5.074 9.555 13.141 1 94.81 45 MET B CA 1
ATOM 1461 C C . MET B 1 45 ? -5.125 8.031 13.25 1 94.81 45 MET B C 1
ATOM 1463 O O . MET B 1 45 ? -5.418 7.348 12.273 1 94.81 45 MET B O 1
ATOM 1467 N N . THR B 1 46 ? -4.734 7.527 14.344 1 94.81 46 THR B N 1
ATOM 1468 C CA . THR B 1 46 ? -4.883 6.105 14.633 1 94.81 46 THR B CA 1
ATOM 1469 C C . THR B 1 46 ? -5.102 5.883 16.125 1 94.81 46 THR B C 1
ATOM 1471 O O . THR B 1 46 ? -4.988 6.816 16.922 1 94.81 46 THR B O 1
ATOM 1474 N N . LYS B 1 47 ? -5.508 4.711 16.5 1 93.25 47 LYS B N 1
ATOM 1475 C CA . LYS B 1 47 ? -5.727 4.344 17.906 1 93.25 47 LYS B CA 1
ATOM 1476 C C . LYS B 1 47 ? -4.414 3.967 18.578 1 93.25 47 LYS B C 1
ATOM 1478 O O . LYS B 1 47 ? -3.643 3.162 18.062 1 93.25 47 LYS B O 1
ATOM 1483 N N . PRO B 1 48 ? -4.238 4.547 19.812 1 91.88 48 PRO B N 1
ATOM 1484 C CA . PRO B 1 48 ? -3.037 4.145 20.547 1 91.88 48 PRO B CA 1
ATOM 1485 C C . PRO B 1 48 ? -3.033 2.658 20.891 1 91.88 48 PRO B C 1
ATOM 1487 O O . PRO B 1 48 ? -4.082 2.094 21.219 1 91.88 48 PRO B O 1
ATOM 1490 N N . GLY B 1 49 ? -1.878 2.066 20.703 1 93 49 GLY B N 1
ATOM 1491 C CA . GLY B 1 49 ? -1.732 0.693 21.156 1 93 49 GLY B CA 1
ATOM 1492 C C . GLY B 1 49 ? -2.008 -0.33 20.078 1 93 49 GLY B C 1
ATOM 1493 O O . GLY B 1 49 ? -1.663 -1.505 20.219 1 93 49 GLY B O 1
ATOM 1494 N N . ASN B 1 50 ? -2.666 0.075 19 1 95.5 50 ASN B N 1
ATOM 1495 C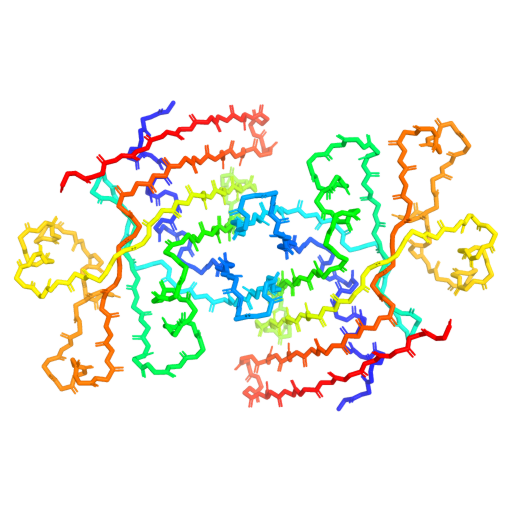 CA . ASN B 1 50 ? -2.846 -0.899 17.922 1 95.5 50 ASN B CA 1
ATOM 1496 C C . ASN B 1 50 ? -1.544 -1.152 17.172 1 95.5 50 ASN B C 1
ATOM 1498 O O . ASN B 1 50 ? -0.514 -0.554 17.484 1 95.5 50 ASN B O 1
ATOM 1502 N N . GLU B 1 51 ? -1.566 -2.057 16.297 1 97.38 51 GLU B N 1
ATOM 1503 C CA . GLU B 1 51 ? -0.36 -2.461 15.578 1 97.38 51 GLU B CA 1
ATOM 1504 C C . GLU B 1 51 ? 0.245 -1.289 14.805 1 97.38 51 GLU B C 1
ATOM 1506 O O . GLU B 1 51 ? 1.464 -1.103 14.812 1 97.38 51 GLU B O 1
ATOM 1511 N N . P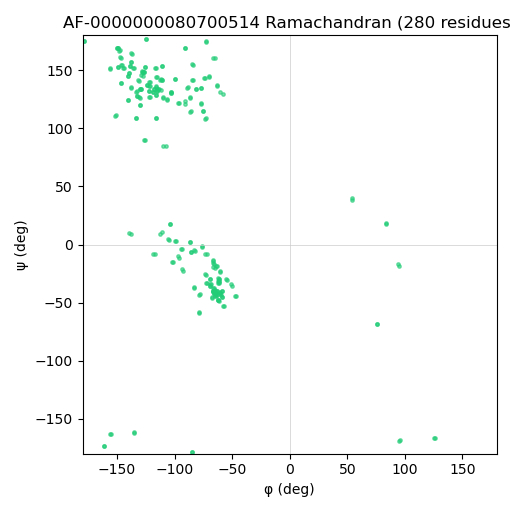HE B 1 52 ? -0.67 -0.555 14.172 1 98.25 52 PHE B N 1
ATOM 1512 C CA . PHE B 1 52 ? -0.232 0.59 13.383 1 98.25 52 PHE B CA 1
ATOM 1513 C C . PHE B 1 52 ? 0.559 1.569 14.242 1 98.25 52 PHE B C 1
ATOM 1515 O O . PHE B 1 52 ? 1.71 1.885 13.938 1 98.25 52 PHE B O 1
ATOM 1522 N N . TYR B 1 53 ? 0.011 1.964 15.305 1 97.31 53 TYR B N 1
ATOM 1523 C CA . TYR B 1 53 ? 0.617 2.902 16.25 1 97.31 53 TYR B CA 1
ATOM 1524 C C . TYR B 1 53 ? 1.908 2.338 16.828 1 97.31 53 TYR B C 1
ATOM 1526 O O . TYR B 1 53 ? 2.938 3.018 16.844 1 97.31 53 TYR B O 1
ATOM 1534 N N . THR B 1 54 ? 1.866 1.145 17.266 1 98.06 54 THR B N 1
ATOM 1535 C CA . THR B 1 54 ? 3.006 0.494 17.906 1 98.06 54 THR B CA 1
ATOM 1536 C C . THR B 1 54 ? 4.188 0.408 16.938 1 98.06 54 THR B C 1
ATOM 1538 O O . THR B 1 54 ? 5.332 0.658 17.328 1 98.06 54 THR B O 1
ATOM 1541 N N . GLN B 1 55 ? 3.947 0.093 15.703 1 98.69 55 GLN B N 1
ATOM 1542 C CA . GLN B 1 55 ? 5 -0.008 14.695 1 98.69 55 GLN B CA 1
ATOM 1543 C C . GLN B 1 55 ? 5.625 1.354 14.414 1 98.69 55 GLN B C 1
ATOM 1545 O O . GLN B 1 55 ? 6.848 1.466 14.273 1 98.69 55 GLN B O 1
ATOM 1550 N N . LEU B 1 56 ? 4.781 2.371 14.359 1 98.44 56 LEU B N 1
ATOM 1551 C CA . LEU B 1 56 ? 5.262 3.721 14.086 1 98.44 56 LEU B CA 1
ATOM 1552 C C . LEU B 1 56 ? 6.078 4.254 15.258 1 98.44 56 LEU B C 1
ATOM 1554 O O . LEU B 1 56 ? 7.008 5.043 15.062 1 98.44 56 LEU B O 1
ATOM 1558 N N . GLN B 1 57 ? 5.777 3.82 16.469 1 97.5 57 GLN B N 1
ATOM 1559 C CA . GLN B 1 57 ? 6.555 4.199 17.641 1 97.5 57 GLN B CA 1
ATOM 1560 C C . GLN B 1 57 ? 7.945 3.574 17.609 1 97.5 57 GLN B C 1
ATOM 1562 O O . GLN B 1 57 ? 8.922 4.191 18.047 1 97.5 57 GLN B O 1
ATOM 1567 N N . ALA B 1 58 ? 8.039 2.404 17.109 1 98.19 58 ALA B N 1
ATOM 1568 C CA . ALA B 1 58 ? 9.297 1.663 17.078 1 98.19 58 ALA B CA 1
ATOM 1569 C C . ALA B 1 58 ? 10.148 2.07 15.883 1 98.19 58 ALA B C 1
ATOM 1571 O O . ALA B 1 58 ? 11.375 2.021 15.945 1 98.19 58 ALA B O 1
ATOM 1572 N N . ASN B 1 59 ? 9.57 2.352 14.742 1 98.56 59 ASN B N 1
ATOM 1573 C CA . ASN B 1 59 ? 10.156 2.803 13.484 1 98.56 59 ASN B CA 1
ATOM 1574 C C . ASN B 1 59 ? 9.375 3.969 12.891 1 98.56 59 ASN B C 1
ATOM 1576 O O . ASN B 1 59 ? 8.281 3.779 12.352 1 98.56 59 ASN B O 1
ATOM 1580 N N . GLU B 1 60 ? 9.938 5.129 12.914 1 98.69 60 GLU B N 1
ATOM 1581 C CA . GLU B 1 60 ? 9.195 6.34 12.586 1 98.69 60 GLU B CA 1
ATOM 1582 C C . GLU B 1 60 ? 8.992 6.473 11.078 1 98.69 60 GLU B C 1
ATOM 1584 O O . GLU B 1 60 ? 8.43 7.465 10.602 1 98.69 60 GLU B O 1
ATOM 1589 N N . HIS B 1 61 ? 9.508 5.559 10.305 1 98.88 61 HIS B N 1
ATOM 1590 C CA . HIS B 1 61 ? 9.391 5.645 8.859 1 98.88 61 HIS B CA 1
ATOM 1591 C C . HIS B 1 61 ? 8.078 5.059 8.367 1 98.88 61 HIS B C 1
ATOM 1593 O O . HIS B 1 61 ? 7.613 4.039 8.891 1 98.88 61 HIS B O 1
ATOM 1599 N N . VAL B 1 62 ? 7.496 5.688 7.383 1 98.94 62 VAL B N 1
ATOM 1600 C CA . VAL B 1 62 ? 6.258 5.242 6.75 1 98.94 62 VAL B CA 1
ATOM 1601 C C . VAL B 1 62 ? 6.344 5.457 5.238 1 98.94 62 VAL B C 1
ATOM 1603 O O . VAL B 1 62 ? 7.051 6.355 4.773 1 98.94 62 VAL B O 1
ATOM 1606 N N . SER B 1 63 ? 5.781 4.602 4.504 1 98.94 63 SER B N 1
ATOM 1607 C CA . SER B 1 63 ? 5.543 4.789 3.076 1 98.94 63 SER B CA 1
ATOM 1608 C C . SER B 1 63 ? 4.055 4.766 2.754 1 98.94 63 SER B C 1
ATOM 1610 O O . SER B 1 63 ? 3.32 3.902 3.242 1 98.94 63 SER B O 1
ATOM 1612 N N . ILE B 1 64 ? 3.584 5.719 2.012 1 98.94 64 ILE B N 1
ATOM 1613 C CA . ILE B 1 64 ? 2.17 5.891 1.7 1 98.94 64 ILE B CA 1
ATOM 1614 C C . ILE B 1 64 ? 1.968 5.871 0.187 1 98.94 64 ILE B C 1
ATOM 1616 O O . ILE B 1 64 ? 2.701 6.531 -0.552 1 98.94 64 ILE B O 1
ATOM 1620 N N . SER B 1 65 ? 1.017 5.125 -0.307 1 98.69 65 SER B N 1
ATOM 1621 C CA . SER B 1 65 ? 0.64 5.148 -1.717 1 98.69 65 SER B CA 1
ATOM 1622 C C . SER B 1 65 ? -0.863 5.34 -1.885 1 98.69 65 SER B C 1
ATOM 1624 O O . SER B 1 65 ? -1.657 4.703 -1.19 1 98.69 65 SER B O 1
ATOM 1626 N N . ALA B 1 66 ? -1.207 6.219 -2.764 1 97.56 66 ALA B N 1
ATOM 1627 C CA . ALA B 1 66 ? -2.602 6.523 -3.072 1 97.56 66 ALA B CA 1
ATOM 1628 C C . ALA B 1 66 ? -2.801 6.711 -4.574 1 97.56 66 ALA B C 1
ATOM 1630 O O . ALA B 1 66 ? -1.896 7.168 -5.273 1 97.56 66 ALA B O 1
ATOM 1631 N N . MET B 1 67 ? -3.994 6.324 -4.973 1 95 67 MET B N 1
ATOM 1632 C CA . MET B 1 67 ? -4.301 6.43 -6.398 1 95 67 MET B CA 1
ATOM 1633 C C . MET B 1 67 ? -5.715 6.953 -6.613 1 95 67 MET B C 1
ATOM 1635 O O . MET B 1 67 ? -6.645 6.551 -5.91 1 95 67 MET B O 1
ATOM 1639 N N . SER B 1 68 ? -5.816 7.852 -7.484 1 89.75 68 SER B N 1
ATOM 1640 C CA . SER B 1 68 ? -7.125 8.344 -7.898 1 89.75 68 SER B CA 1
ATOM 1641 C C . SER B 1 68 ? -7.438 7.945 -9.336 1 89.75 68 SER B C 1
ATOM 1643 O O . SER B 1 68 ? -6.523 7.758 -10.148 1 89.75 68 SER B O 1
ATOM 1645 N N . ASN B 1 69 ? -8.648 7.613 -9.625 1 84.38 69 ASN B N 1
ATOM 1646 C CA . ASN B 1 69 ? -9.18 7.406 -10.969 1 84.38 69 ASN B CA 1
ATOM 1647 C C . ASN B 1 69 ? -10.43 8.25 -11.211 1 84.38 69 ASN B C 1
ATOM 1649 O O . ASN B 1 69 ? -11.539 7.836 -10.875 1 84.38 69 ASN B O 1
ATOM 1653 N N . ASP B 1 70 ? -10.234 9.469 -11.719 1 82.06 70 ASP B N 1
ATOM 1654 C CA . ASP B 1 70 ? -11.336 10.398 -11.938 1 82.06 70 ASP B CA 1
ATOM 1655 C C . ASP B 1 70 ? -11.219 11.07 -13.305 1 82.06 70 ASP B C 1
ATOM 1657 O O . ASP B 1 70 ? -10.609 10.516 -14.227 1 82.06 70 ASP B O 1
ATOM 1661 N N . GLU B 1 71 ? -11.906 12.156 -13.469 1 82.19 71 GLU B N 1
ATOM 1662 C CA . GLU B 1 71 ? -11.945 12.867 -14.742 1 82.19 71 GLU B CA 1
ATOM 1663 C C . GLU B 1 71 ? -10.555 13.328 -15.164 1 82.19 71 GLU B C 1
ATOM 1665 O O . GLU B 1 71 ? -10.297 13.555 -16.344 1 82.19 71 GLU B O 1
ATOM 1670 N N . ASN B 1 72 ? -9.688 13.469 -14.195 1 81.5 72 ASN B N 1
ATOM 1671 C CA . ASN B 1 72 ? -8.328 13.906 -14.477 1 81.5 72 ASN B CA 1
ATOM 1672 C C . ASN B 1 72 ? -7.418 12.734 -14.82 1 81.5 72 ASN B C 1
ATOM 1674 O O . ASN B 1 72 ? -6.23 12.914 -15.086 1 81.5 72 ASN B O 1
ATOM 1678 N N . GLY B 1 73 ? -8.055 11.555 -14.836 1 84.25 73 GLY B N 1
ATOM 1679 C CA . GLY B 1 73 ? -7.309 10.344 -15.156 1 84.25 73 GLY B CA 1
ATOM 1680 C C . GLY B 1 73 ? -6.82 9.602 -13.93 1 84.25 73 GLY B C 1
ATOM 1681 O O . GLY B 1 73 ? -7.289 9.859 -12.812 1 84.25 73 GLY B O 1
ATOM 1682 N N . ILE B 1 74 ? -5.961 8.664 -14.203 1 89.75 74 ILE B N 1
ATOM 1683 C CA . ILE B 1 74 ? -5.363 7.895 -13.117 1 89.75 74 ILE B CA 1
ATOM 1684 C C . ILE B 1 74 ? -4.129 8.617 -12.586 1 89.75 74 ILE B C 1
ATOM 1686 O O . ILE B 1 74 ? -3.178 8.867 -13.336 1 89.75 74 ILE B O 1
ATOM 1690 N N . GLN B 1 75 ? -4.234 9.039 -11.375 1 93.44 75 GLN B N 1
ATOM 1691 C CA . GLN B 1 75 ? -3.105 9.656 -10.688 1 93.44 75 GLN B CA 1
ATOM 1692 C C . GLN B 1 75 ? -2.643 8.797 -9.508 1 93.44 75 GLN B C 1
ATOM 1694 O O . GLN B 1 75 ? -3.465 8.25 -8.773 1 93.44 75 GLN B O 1
ATOM 1699 N N . ALA B 1 76 ? -1.333 8.648 -9.469 1 95.81 76 ALA B N 1
ATOM 1700 C CA . ALA B 1 76 ? -0.737 7.883 -8.375 1 95.81 76 ALA B CA 1
ATOM 1701 C C . ALA B 1 76 ? 0.299 8.711 -7.625 1 95.81 76 ALA B C 1
ATOM 1703 O O . ALA B 1 76 ? 1.062 9.469 -8.234 1 95.81 76 ALA B O 1
ATOM 1704 N N . ILE B 1 77 ? 0.288 8.625 -6.34 1 97.31 77 ILE B N 1
ATOM 1705 C CA . ILE B 1 77 ? 1.253 9.336 -5.512 1 97.31 77 ILE B CA 1
ATOM 1706 C C . ILE B 1 77 ? 1.818 8.398 -4.449 1 97.31 77 ILE B C 1
ATOM 1708 O O . ILE B 1 77 ? 1.08 7.609 -3.854 1 97.31 77 ILE B O 1
ATOM 1712 N N . THR B 1 78 ? 3.104 8.375 -4.309 1 98.44 78 THR B N 1
ATOM 1713 C CA . THR B 1 78 ? 3.803 7.672 -3.24 1 98.44 78 THR B CA 1
ATOM 1714 C C . THR B 1 78 ? 4.652 8.633 -2.416 1 98.44 78 THR B C 1
ATOM 1716 O O . THR B 1 78 ? 5.316 9.516 -2.969 1 98.44 78 THR B O 1
ATOM 1719 N N . VAL B 1 79 ? 4.59 8.469 -1.106 1 98.75 79 VAL B N 1
ATOM 1720 C CA . VAL B 1 79 ? 5.371 9.305 -0.205 1 98.75 79 VAL B CA 1
ATOM 1721 C C . VAL B 1 79 ? 6.133 8.43 0.789 1 98.75 79 VAL B C 1
ATOM 1723 O O . VAL B 1 79 ? 5.547 7.555 1.43 1 98.75 79 VAL B O 1
ATOM 1726 N N . ASP B 1 80 ? 7.367 8.594 0.886 1 98.88 80 ASP B N 1
ATOM 1727 C CA . ASP B 1 80 ? 8.211 8.031 1.938 1 98.88 80 ASP B CA 1
ATOM 1728 C C . ASP B 1 80 ? 8.641 9.102 2.934 1 98.88 80 ASP B C 1
ATOM 1730 O O . ASP B 1 80 ? 9.141 10.156 2.539 1 98.88 80 ASP B O 1
ATOM 1734 N N . GLY B 1 81 ? 8.344 8.844 4.223 1 98.75 81 GLY B N 1
ATOM 1735 C CA . GLY B 1 81 ? 8.68 9.914 5.148 1 98.75 81 GLY B CA 1
ATOM 1736 C C . GLY B 1 81 ? 8.766 9.453 6.59 1 98.75 81 GLY B C 1
ATOM 1737 O O . GLY B 1 81 ? 8.773 8.25 6.863 1 98.75 81 GLY B O 1
ATOM 1738 N N . LYS B 1 82 ? 8.945 10.43 7.504 1 98.81 82 LYS B N 1
ATOM 1739 C CA . LYS B 1 82 ? 9.031 10.219 8.945 1 98.81 82 LYS B CA 1
ATOM 1740 C C . LYS B 1 82 ? 7.805 10.781 9.664 1 98.81 82 LYS B C 1
ATOM 1742 O O . LYS B 1 82 ? 7.316 11.852 9.312 1 98.81 82 LYS B O 1
ATOM 1747 N N . VAL B 1 83 ? 7.418 10.039 10.641 1 98.44 83 VAL B N 1
ATOM 1748 C CA . VAL B 1 83 ? 6.168 10.352 11.336 1 98.44 83 VAL B CA 1
ATOM 1749 C C . VAL B 1 83 ? 6.465 10.727 12.781 1 98.44 83 VAL B C 1
ATOM 1751 O O . VAL B 1 83 ? 7.367 10.164 13.406 1 98.44 83 VAL B O 1
ATOM 1754 N N . ARG B 1 84 ? 5.727 11.664 13.344 1 97.5 84 ARG B N 1
ATOM 1755 C CA . ARG B 1 84 ? 5.734 11.984 14.773 1 97.5 84 ARG B CA 1
ATOM 1756 C C . ARG B 1 84 ? 4.32 12.234 15.281 1 97.5 84 ARG B C 1
ATOM 1758 O O . ARG B 1 84 ? 3.434 12.609 14.508 1 97.5 84 ARG B O 1
ATOM 1765 N N . GLU B 1 85 ? 4.176 11.984 16.547 1 94.88 85 GLU B N 1
ATOM 1766 C CA . GLU B 1 85 ? 2.932 12.375 17.203 1 94.88 85 GLU B CA 1
ATOM 1767 C C . GLU B 1 85 ? 2.865 13.891 17.406 1 94.88 85 GLU B C 1
ATOM 1769 O O . GLU B 1 85 ? 3.883 14.523 17.672 1 94.88 85 GLU B O 1
ATOM 1774 N N . VAL B 1 86 ? 1.632 14.453 17.25 1 93.12 86 VAL B N 1
ATOM 1775 C CA . VAL B 1 86 ? 1.474 15.891 17.438 1 93.12 86 VAL B CA 1
ATOM 1776 C C . VAL B 1 86 ? 0.335 16.156 18.422 1 93.12 86 VAL B C 1
ATOM 1778 O O . VAL B 1 86 ? -0.645 15.414 18.469 1 93.12 86 VAL B O 1
ATOM 1781 N N . ASP B 1 87 ? 0.476 17.234 19.156 1 88.44 87 ASP B N 1
ATOM 1782 C CA . ASP B 1 87 ? -0.546 17.562 20.141 1 88.44 87 ASP B CA 1
ATOM 1783 C C . ASP B 1 87 ? -1.626 18.453 19.547 1 88.44 87 ASP B C 1
ATOM 1785 O O . ASP B 1 87 ? -1.458 18.984 18.453 1 88.44 87 ASP B O 1
ATOM 1789 N N . GLN B 1 88 ? -2.654 18.578 20.328 1 83.75 88 GLN B N 1
ATOM 1790 C CA . GLN B 1 88 ? -3.83 19.312 19.875 1 83.75 88 GLN B CA 1
ATOM 1791 C C . GLN B 1 88 ? -3.498 20.781 19.625 1 83.75 88 GLN B C 1
ATOM 1793 O O . GLN B 1 88 ? -3.998 21.391 18.672 1 83.75 88 GLN B O 1
ATOM 1798 N N . SER B 1 89 ? -2.754 21.375 20.484 1 86.12 89 SER B N 1
ATOM 1799 C CA . SER B 1 89 ? -2.402 22.781 20.344 1 86.12 89 SER B CA 1
ATOM 1800 C C . SER B 1 89 ? -1.669 23.047 19.031 1 86.12 89 SER B C 1
ATOM 1802 O O . SER B 1 89 ? -1.925 24.047 18.359 1 86.12 89 SER B O 1
ATOM 1804 N N . TYR B 1 90 ? -0.811 22.156 18.672 1 86.38 90 TYR B N 1
ATOM 1805 C CA . TYR B 1 90 ? -0.079 22.25 17.422 1 86.38 90 TYR B CA 1
ATOM 1806 C C . TYR B 1 90 ? -1.028 22.188 16.234 1 86.38 90 TYR B C 1
ATOM 1808 O O . TYR B 1 90 ? -0.932 22.984 15.297 1 86.38 90 TYR B O 1
ATOM 1816 N N . LEU B 1 91 ? -1.968 21.297 16.297 1 86.69 91 LEU B N 1
ATOM 1817 C CA . LEU B 1 91 ? -2.922 21.109 15.203 1 86.69 91 LEU B CA 1
ATOM 1818 C C . LEU B 1 91 ? -3.801 22.344 15.031 1 86.69 91 LEU B C 1
ATOM 1820 O O . LEU B 1 91 ? -4.055 22.766 13.906 1 86.69 91 LEU B O 1
ATOM 1824 N N . GLU B 1 92 ? -4.227 22.875 16.141 1 83.94 92 GLU B N 1
ATOM 1825 C CA . GLU B 1 92 ? -5.078 24.062 16.109 1 83.94 92 GLU B CA 1
ATOM 1826 C C . GLU B 1 92 ? -4.359 25.25 15.461 1 83.94 92 GLU B C 1
ATOM 1828 O O . GLU B 1 92 ? -4.984 26.062 14.766 1 83.94 92 GLU B O 1
ATOM 1833 N N . ASP B 1 93 ? -3.127 25.25 15.656 1 85.06 93 ASP B N 1
ATOM 1834 C CA . ASP B 1 93 ? -2.34 26.359 15.133 1 85.06 93 ASP B CA 1
ATOM 1835 C C . ASP B 1 93 ? -2.084 26.188 13.633 1 85.06 93 ASP B C 1
ATOM 1837 O O . ASP B 1 93 ? -2.318 27.109 12.852 1 85.06 93 ASP B O 1
ATOM 1841 N N . ILE B 1 94 ? -1.743 25 13.25 1 85.5 94 ILE B N 1
ATOM 1842 C CA . ILE B 1 94 ? -1.203 24.812 11.906 1 85.5 94 ILE B CA 1
ATOM 1843 C C . ILE B 1 94 ? -2.33 24.469 10.938 1 85.5 94 ILE B C 1
ATOM 1845 O O . ILE B 1 94 ? -2.217 24.688 9.727 1 85.5 94 ILE B O 1
ATOM 1849 N N . LEU B 1 95 ? -3.422 23.938 11.539 1 87.31 95 LEU B N 1
ATOM 1850 C CA . LEU B 1 95 ? -4.492 23.469 10.664 1 87.31 95 LEU B CA 1
ATOM 1851 C C . LEU B 1 95 ? -5.727 24.359 10.797 1 87.31 95 LEU B C 1
ATOM 1853 O O . LEU B 1 95 ? -6.797 24.016 10.281 1 87.31 95 LEU B O 1
ATOM 1857 N N . LYS B 1 96 ? -5.664 25.5 11.445 1 81.38 96 LYS B N 1
ATOM 1858 C CA . LYS B 1 96 ? -6.785 26.359 11.781 1 81.38 96 LYS B CA 1
ATOM 1859 C C . LYS B 1 96 ? -7.59 26.734 10.539 1 81.38 96 LYS B C 1
ATOM 1861 O O . LYS B 1 96 ? -8.812 26.844 10.594 1 81.38 96 LYS B O 1
ATOM 1866 N N . ASP B 1 97 ? -6.996 26.812 9.414 1 82.31 97 ASP B N 1
ATOM 1867 C CA . ASP B 1 97 ? -7.664 27.297 8.211 1 82.31 97 ASP B CA 1
ATOM 1868 C C . ASP B 1 97 ? -7.977 26.141 7.266 1 82.31 97 ASP B C 1
ATOM 1870 O O . ASP B 1 97 ? -8.43 26.344 6.137 1 82.31 97 ASP B O 1
ATOM 1874 N N . ASN B 1 98 ? -7.715 24.922 7.668 1 83.62 98 ASN B N 1
ATOM 1875 C CA . ASN B 1 98 ? -7.98 23.766 6.805 1 83.62 98 ASN B CA 1
ATOM 1876 C C . ASN B 1 98 ? -9.414 23.266 6.957 1 83.62 98 ASN B C 1
ATOM 1878 O O . ASN B 1 98 ? -9.867 23 8.07 1 83.62 98 ASN B O 1
ATOM 1882 N N . PRO B 1 99 ? -10.156 23.141 5.852 1 83.5 99 PRO B N 1
ATOM 1883 C CA . PRO B 1 99 ? -11.555 22.703 5.926 1 83.5 99 PRO B CA 1
ATOM 1884 C C . PRO B 1 99 ? -11.695 21.266 6.398 1 83.5 99 PRO B C 1
ATOM 1886 O O . PRO B 1 99 ? -12.781 20.859 6.82 1 83.5 99 PRO B O 1
ATOM 1889 N N . TYR B 1 100 ? -10.641 20.516 6.363 1 83.94 100 TYR B N 1
ATOM 1890 C CA . TYR B 1 100 ? -10.711 19.094 6.723 1 83.94 100 TYR B CA 1
ATOM 1891 C C . TYR B 1 100 ? -10.117 18.859 8.109 1 83.94 100 TYR B C 1
ATOM 1893 O O . TYR B 1 100 ? -9.789 17.719 8.453 1 83.94 100 TYR B O 1
ATOM 1901 N N . VAL B 1 101 ? -9.984 19.891 8.867 1 82.44 101 VAL B N 1
ATOM 1902 C CA . VAL B 1 101 ? -9.312 19.812 10.156 1 82.44 101 VAL B CA 1
ATOM 1903 C C . VAL B 1 101 ? -10.062 18.844 11.078 1 82.44 101 VAL B C 1
ATOM 1905 O O . VAL B 1 101 ? -9.461 18.188 11.922 1 82.44 101 VAL B O 1
ATOM 1908 N N . LYS B 1 102 ? -11.352 18.719 10.922 1 82.44 102 LYS B N 1
ATOM 1909 C CA . LYS B 1 102 ? -12.148 17.828 11.766 1 82.44 102 LYS B CA 1
ATOM 1910 C C . LYS B 1 102 ? -11.734 16.375 11.578 1 82.44 102 LYS B C 1
ATOM 1912 O O . LYS B 1 102 ? -12.008 15.531 12.438 1 82.44 102 LYS B O 1
ATOM 1917 N N . ASP B 1 103 ? -11.031 16.109 10.445 1 83.88 103 ASP B N 1
ATOM 1918 C CA . ASP B 1 103 ? -10.617 14.75 10.148 1 83.88 103 ASP B CA 1
ATOM 1919 C C . ASP B 1 103 ? -9.336 14.383 10.891 1 83.88 103 ASP B C 1
ATOM 1921 O O . ASP B 1 103 ? -8.883 13.242 10.828 1 83.88 103 ASP B O 1
ATOM 1925 N N . VAL B 1 104 ? -8.758 15.32 11.562 1 86.19 104 VAL B N 1
ATOM 1926 C CA . VAL B 1 104 ? -7.543 15.055 12.32 1 86.19 104 VAL B CA 1
ATOM 1927 C C . VAL B 1 104 ? -7.609 15.758 13.672 1 86.19 104 VAL B C 1
ATOM 1929 O O . VAL B 1 104 ? -6.59 15.906 14.359 1 86.19 104 VAL B O 1
ATOM 1932 N N . TYR B 1 105 ? -8.805 16.344 14.055 1 80.94 105 TYR B N 1
ATOM 1933 C CA . TYR B 1 105 ? -9.047 16.953 15.352 1 80.94 105 TYR B CA 1
ATOM 1934 C C . TYR B 1 105 ? -9.969 16.094 16.203 1 80.94 105 TYR B C 1
ATOM 1936 O O . TYR B 1 105 ? -11.188 16.328 16.234 1 80.94 105 TYR B O 1
ATOM 1944 N N . PRO B 1 106 ? -9.391 15.156 16.859 1 75.81 106 PRO B N 1
ATOM 1945 C CA . PRO B 1 106 ? -10.266 14.352 17.719 1 75.81 106 PRO B CA 1
ATOM 1946 C C . PRO B 1 106 ? -11.008 15.18 18.75 1 75.81 106 PRO B C 1
ATOM 1948 O O . PRO B 1 106 ? -10.461 16.156 19.281 1 75.81 106 PRO B O 1
ATOM 1951 N N . ASP B 1 107 ? -12.344 14.938 18.781 1 75.88 107 ASP B N 1
ATOM 1952 C CA . ASP B 1 107 ? -13.039 15.609 19.859 1 75.88 107 ASP B CA 1
ATOM 1953 C C . ASP B 1 107 ? -12.578 15.078 21.219 1 75.88 107 ASP B C 1
ATOM 1955 O O . ASP B 1 107 ? -11.898 14.055 21.297 1 75.88 107 ASP B O 1
ATOM 1959 N N . GLU B 1 108 ? -12.867 15.93 22.234 1 71.88 108 GLU B N 1
ATOM 1960 C CA . GLU B 1 108 ? -12.391 15.641 23.578 1 71.88 108 GLU B CA 1
ATOM 1961 C C . GLU B 1 108 ? -12.734 14.211 24 1 71.88 108 GLU B C 1
ATOM 1963 O O . GLU B 1 108 ? -11.93 13.531 24.641 1 71.88 108 GLU B O 1
ATOM 1968 N N . GLU B 1 109 ? -13.812 13.742 23.609 1 74.5 109 GLU B N 1
ATOM 1969 C CA . GLU B 1 109 ? -14.234 12.391 23.969 1 74.5 109 GLU B CA 1
ATOM 1970 C C . GLU B 1 109 ? -13.43 11.344 23.219 1 74.5 109 GLU B C 1
ATOM 1972 O O . GLU B 1 109 ? -13.172 10.258 23.734 1 74.5 109 GLU B O 1
ATOM 1977 N N . ASP B 1 110 ? -12.938 11.805 22.031 1 73.94 110 ASP B N 1
ATOM 1978 C CA . ASP B 1 110 ? -12.258 10.844 21.188 1 73.94 110 ASP B CA 1
ATOM 1979 C C . ASP B 1 110 ? -10.75 10.891 21.391 1 73.94 110 ASP B C 1
ATOM 1981 O O . ASP B 1 110 ? -10.031 9.961 21 1 73.94 110 ASP B O 1
ATOM 1985 N N . ARG B 1 111 ? -10.359 11.938 22.094 1 67.75 111 ARG B N 1
ATOM 1986 C CA . ARG B 1 111 ? -8.922 12.125 22.266 1 67.75 111 ARG B CA 1
ATOM 1987 C C . ARG B 1 111 ? -8.297 10.953 23.016 1 67.75 111 ARG B C 1
ATOM 1989 O O . ARG B 1 111 ? -7.102 10.695 22.891 1 67.75 111 ARG B O 1
ATOM 1996 N N . LYS B 1 112 ? -9.078 10.422 23.906 1 72.31 112 LYS B N 1
ATOM 1997 C CA . LYS B 1 112 ? -8.562 9.266 24.641 1 72.31 112 LYS B CA 1
ATOM 1998 C C . LYS B 1 112 ? -8.5 8.031 23.734 1 72.31 112 LYS B C 1
ATOM 2000 O O . LYS B 1 112 ? -7.797 7.07 24.047 1 72.31 112 LYS B O 1
ATOM 2005 N N . SER B 1 113 ? -9.062 8.219 22.578 1 87.25 113 SER B N 1
ATOM 2006 C CA . SER B 1 113 ? -9.219 7.004 21.781 1 87.25 113 SER B CA 1
ATOM 2007 C C . SER B 1 113 ? -8.445 7.109 20.469 1 87.25 113 SER B C 1
ATOM 2009 O O . SER B 1 113 ? -8.297 6.117 19.75 1 87.25 113 SER B O 1
ATOM 2011 N N . VAL B 1 114 ? -7.938 8.281 20.234 1 89.75 114 VAL B N 1
ATOM 2012 C CA . VAL B 1 114 ? -7.188 8.43 18.984 1 89.75 114 VAL B CA 1
ATOM 2013 C C . VAL B 1 114 ? -6.004 9.367 19.203 1 89.75 114 VAL B C 1
ATOM 2015 O O . VAL B 1 114 ? -6.008 10.172 20.141 1 89.75 114 VAL B O 1
ATOM 2018 N N . VAL B 1 115 ? -4.918 9.195 18.438 1 92.06 115 VAL B N 1
ATOM 2019 C CA . VAL B 1 115 ? -3.75 10.062 18.422 1 92.06 115 VAL B CA 1
ATOM 2020 C C . VAL B 1 115 ? -3.535 10.617 17.016 1 92.06 115 VAL B C 1
ATOM 2022 O O . VAL B 1 115 ? -3.707 9.898 16.031 1 92.06 115 VAL B O 1
ATOM 2025 N N . ALA B 1 116 ? -3.184 11.867 17 1 93.75 116 ALA B N 1
ATOM 2026 C CA . ALA B 1 116 ? -2.848 12.492 15.719 1 93.75 116 ALA B CA 1
ATOM 2027 C C . ALA B 1 116 ? -1.367 12.32 15.398 1 93.75 116 ALA B C 1
ATOM 2029 O O . ALA B 1 116 ? -0.51 12.5 16.266 1 93.75 116 ALA B O 1
ATOM 2030 N N . LEU B 1 117 ? -1.094 11.969 14.141 1 96.69 117 LEU B N 1
ATOM 2031 C CA . LEU B 1 117 ? 0.275 11.797 13.664 1 96.69 117 LEU B CA 1
ATOM 2032 C C . LEU B 1 117 ? 0.533 12.648 12.43 1 96.69 117 LEU B C 1
ATOM 2034 O O . LEU B 1 117 ? -0.396 12.961 11.68 1 96.69 117 LEU B O 1
ATOM 2038 N N . GLN B 1 118 ? 1.812 13.008 12.281 1 97.38 118 GLN B N 1
ATOM 2039 C CA . GLN B 1 118 ? 2.25 13.859 11.18 1 97.38 118 GLN B CA 1
ATOM 2040 C C . GLN B 1 118 ? 3.455 13.25 10.461 1 97.38 118 GLN B C 1
ATOM 2042 O O . GLN B 1 118 ? 4.469 12.945 11.094 1 97.38 118 GLN B O 1
ATOM 2047 N N . VAL B 1 119 ? 3.281 12.984 9.156 1 98.62 119 VAL B N 1
ATOM 2048 C CA . VAL B 1 119 ? 4.508 12.852 8.375 1 98.62 119 VAL B CA 1
ATOM 2049 C C . VAL B 1 119 ? 5.141 14.227 8.172 1 98.62 119 VAL B C 1
ATOM 2051 O O . VAL B 1 119 ? 4.66 15.023 7.359 1 98.62 119 VAL B O 1
ATOM 2054 N N . TYR B 1 120 ? 6.25 14.492 8.828 1 97.88 120 TYR B N 1
ATOM 2055 C CA . TYR B 1 120 ? 6.734 15.867 8.906 1 97.88 120 TYR B CA 1
ATOM 2056 C C . TYR B 1 120 ? 7.879 16.094 7.93 1 97.88 120 TYR B C 1
ATOM 2058 O O . TYR B 1 120 ? 8.273 17.234 7.688 1 97.88 120 TYR B O 1
ATOM 2066 N N . GLU B 1 121 ? 8.438 15.039 7.438 1 98.25 121 GLU B N 1
ATOM 2067 C CA . GLU B 1 121 ? 9.477 15.078 6.406 1 98.25 121 GLU B CA 1
ATOM 2068 C C . GLU B 1 121 ? 9.375 13.875 5.477 1 98.25 121 GLU B C 1
ATOM 2070 O O . GLU B 1 121 ? 9.109 12.758 5.926 1 98.25 121 GLU B O 1
ATOM 2075 N N . GLY B 1 122 ? 9.578 14.188 4.168 1 98.12 122 GLY B N 1
ATOM 2076 C CA . GLY B 1 122 ? 9.508 13.062 3.252 1 98.12 122 GLY B CA 1
ATOM 2077 C C . GLY B 1 122 ? 9.773 13.445 1.809 1 98.12 122 GLY B C 1
ATOM 2078 O O . GLY B 1 122 ? 10.086 14.602 1.519 1 98.12 122 GLY B O 1
ATOM 2079 N N . SER B 1 123 ? 9.812 12.484 1.034 1 98.31 123 SER B N 1
ATOM 2080 C CA . SER B 1 123 ? 9.906 12.602 -0.418 1 98.31 123 SER B CA 1
ATOM 2081 C C . SER B 1 123 ? 8.789 11.812 -1.104 1 98.31 123 SER B C 1
ATOM 2083 O O . SER B 1 123 ? 8.297 10.828 -0.56 1 98.31 123 SER B O 1
ATOM 2085 N N . GLY B 1 124 ? 8.406 12.398 -2.273 1 98 124 GLY B N 1
ATOM 2086 C CA . GLY B 1 124 ? 7.289 11.75 -2.947 1 98 124 GLY B CA 1
ATOM 2087 C C . GLY B 1 124 ? 7.48 11.648 -4.449 1 98 124 GLY B C 1
ATOM 2088 O O . GLY B 1 124 ? 8.344 12.312 -5.02 1 98 124 GLY B O 1
ATOM 2089 N N . PHE B 1 125 ? 6.805 10.742 -4.992 1 97.5 125 PHE B N 1
ATOM 2090 C CA . PHE B 1 125 ? 6.711 10.516 -6.43 1 97.5 125 PHE B CA 1
ATOM 2091 C C . PHE B 1 125 ? 5.262 10.594 -6.898 1 97.5 125 PHE B C 1
ATOM 2093 O O . PHE B 1 125 ? 4.371 10 -6.285 1 97.5 125 PHE B O 1
ATOM 2100 N N . TYR B 1 126 ? 5.074 11.43 -7.898 1 96.44 126 TYR B N 1
ATOM 2101 C CA . TYR B 1 126 ? 3.75 11.641 -8.477 1 96.44 126 TYR B CA 1
ATOM 2102 C C . TYR B 1 126 ? 3.719 11.227 -9.938 1 96.44 126 TYR B C 1
ATOM 2104 O O . TYR B 1 126 ? 4.656 11.508 -10.688 1 96.44 126 TYR B O 1
ATOM 2112 N N . MET B 1 127 ? 2.631 10.461 -10.266 1 95.25 127 MET B N 1
ATOM 2113 C CA . MET B 1 127 ? 2.445 10.07 -11.664 1 95.25 127 MET B CA 1
ATOM 2114 C C . MET B 1 127 ? 1.026 10.383 -12.125 1 95.25 127 MET B C 1
ATOM 2116 O O . MET B 1 127 ? 0.062 10.133 -11.398 1 95.25 127 MET B O 1
ATOM 2120 N N . ASN B 1 128 ? 0.941 10.984 -13.32 1 92.94 128 ASN B N 1
ATOM 2121 C CA . ASN B 1 128 ? -0.31 11.125 -14.062 1 92.94 128 ASN B CA 1
ATOM 2122 C C . ASN B 1 128 ? -0.27 10.367 -15.383 1 92.94 128 ASN B C 1
ATOM 2124 O O . ASN B 1 128 ? 0.395 10.789 -16.328 1 92.94 128 ASN B O 1
ATOM 2128 N N . LEU B 1 129 ? -1.02 9.289 -15.43 1 86.38 129 LEU B N 1
ATOM 2129 C CA . LEU B 1 129 ? -0.933 8.406 -16.578 1 86.38 129 LEU B CA 1
ATOM 2130 C C . LEU B 1 129 ? -1.583 9.039 -17.812 1 86.38 129 LEU B C 1
ATOM 2132 O O . LEU B 1 129 ? -1.117 8.844 -18.938 1 86.38 129 LEU B O 1
ATOM 2136 N N . LYS B 1 130 ? -2.611 9.812 -17.609 1 84.62 130 LYS B N 1
ATOM 2137 C CA . LYS B 1 130 ? -3.295 10.477 -18.703 1 84.62 130 LYS B CA 1
ATOM 2138 C C . LYS B 1 130 ? -2.398 11.531 -19.359 1 84.62 130 LYS B C 1
ATOM 2140 O O . LYS B 1 130 ? -2.307 11.609 -20.578 1 84.62 130 LYS B O 1
ATOM 2145 N N . GLU B 1 131 ? -1.719 12.219 -18.531 1 88.5 131 GLU B N 1
ATOM 2146 C CA . GLU B 1 131 ? -0.881 13.305 -19.031 1 88.5 131 GLU B CA 1
ATOM 2147 C C . GLU B 1 131 ? 0.548 12.828 -19.281 1 88.5 131 GLU B C 1
ATOM 2149 O O . GLU B 1 131 ? 1.383 13.594 -19.766 1 88.5 131 GLU B O 1
ATOM 2154 N N . HIS B 1 132 ? 0.781 11.555 -18.922 1 88.5 132 HIS B N 1
ATOM 2155 C CA . HIS B 1 132 ? 2.121 10.992 -19.047 1 88.5 132 HIS B CA 1
ATOM 2156 C C . HIS B 1 132 ? 3.152 11.852 -18.328 1 88.5 132 HIS B C 1
ATOM 2158 O O . HIS B 1 132 ? 4.199 12.18 -18.891 1 88.5 132 HIS B O 1
ATOM 2164 N N . LYS B 1 133 ? 2.855 12.375 -17.25 1 90.56 133 LYS B N 1
ATOM 2165 C CA . LYS B 1 133 ? 3.717 13.227 -16.438 1 90.56 133 LYS B CA 1
ATOM 2166 C C . LYS B 1 133 ? 4.109 12.539 -15.133 1 90.56 133 LYS B C 1
ATOM 2168 O O . LYS B 1 133 ? 3.283 11.875 -14.508 1 90.56 133 LYS B O 1
ATOM 2173 N N . ASN B 1 134 ? 5.406 12.602 -14.836 1 93.81 134 ASN B N 1
ATOM 2174 C CA . ASN B 1 134 ? 5.898 12.164 -13.531 1 93.81 134 ASN B CA 1
ATOM 2175 C C . ASN B 1 134 ? 6.746 13.242 -12.867 1 93.81 134 ASN B C 1
ATOM 2177 O O .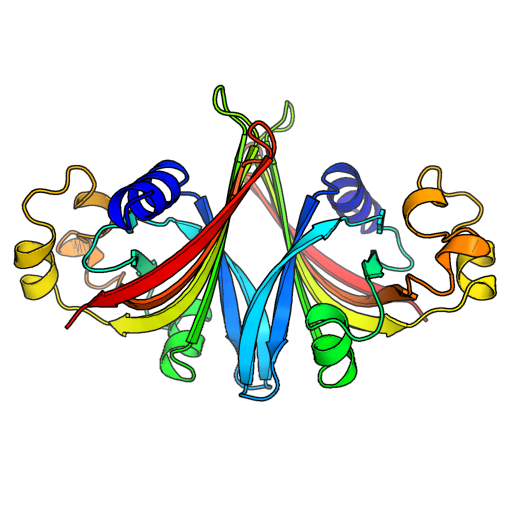 ASN B 1 134 ? 7.363 14.07 -13.547 1 93.81 134 ASN B O 1
ATOM 2181 N N . ASP B 1 135 ? 6.652 13.32 -11.578 1 96.06 135 ASP B N 1
ATOM 2182 C CA . ASP B 1 135 ? 7.387 14.32 -10.82 1 96.06 135 ASP B CA 1
ATOM 2183 C C . ASP B 1 135 ? 7.812 13.781 -9.453 1 96.06 135 ASP B C 1
ATOM 2185 O O . ASP B 1 135 ? 7.281 12.773 -8.992 1 96.06 135 ASP B O 1
ATOM 2189 N N . THR B 1 136 ? 8.828 14.359 -9.008 1 97.44 136 THR B N 1
ATOM 2190 C CA . THR B 1 136 ? 9.25 14.102 -7.633 1 97.44 136 THR B CA 1
ATOM 2191 C C . THR B 1 136 ? 9.156 15.367 -6.785 1 97.44 136 THR B C 1
ATOM 2193 O O . THR B 1 136 ? 9.195 16.469 -7.312 1 97.44 136 THR B O 1
ATOM 2196 N N . PHE B 1 137 ? 8.953 15.211 -5.535 1 97.44 137 PHE B N 1
ATOM 2197 C CA . PHE B 1 137 ? 8.898 16.344 -4.625 1 97.44 137 PHE B CA 1
ATOM 2198 C C . PHE B 1 137 ? 9.445 15.977 -3.254 1 97.44 137 PHE B C 1
ATOM 2200 O O . PHE B 1 137 ? 9.633 14.789 -2.959 1 97.44 137 PHE B O 1
ATOM 2207 N N . GLU B 1 138 ? 9.797 16.938 -2.518 1 97.69 138 GLU B N 1
ATOM 2208 C CA . GLU B 1 138 ? 10.266 16.781 -1.145 1 97.69 138 GLU B CA 1
ATOM 2209 C C . GLU B 1 138 ? 9.633 17.812 -0.218 1 97.69 138 GLU B C 1
ATOM 2211 O O . GLU B 1 138 ? 9.203 18.875 -0.667 1 97.69 138 GLU B O 1
ATOM 2216 N N . PHE B 1 139 ? 9.508 17.438 1.021 1 97.12 139 PHE B N 1
ATOM 2217 C CA . PHE B 1 139 ? 8.984 18.375 2.012 1 97.12 139 PHE B CA 1
ATOM 2218 C C . PHE B 1 139 ? 9.586 18.094 3.385 1 97.12 139 PHE B C 1
ATOM 2220 O O . PHE B 1 139 ? 10.031 16.984 3.66 1 97.12 139 PHE B O 1
ATOM 2227 N N . SER B 1 140 ? 9.664 19.109 4.18 1 95.69 140 SER B N 1
ATOM 2228 C CA . SER B 1 140 ? 10.094 19.062 5.57 1 95.69 140 SER B CA 1
ATOM 2229 C C . SER B 1 140 ? 9.445 20.156 6.391 1 95.69 140 SER B C 1
ATOM 2231 O O . SER B 1 140 ? 9.602 21.344 6.082 1 95.69 140 SER B O 1
ATOM 2233 N N . ALA B 1 141 ? 8.578 19.703 7.27 1 84.88 141 ALA B N 1
ATOM 2234 C CA . ALA B 1 141 ? 7.938 20.656 8.164 1 84.88 141 ALA B CA 1
ATOM 2235 C C . ALA B 1 141 ? 8.734 20.828 9.453 1 84.88 141 ALA B C 1
ATOM 2237 O O . ALA B 1 141 ? 9.289 19.859 9.977 1 84.88 141 ALA B O 1
ATOM 2238 N N . GLU B 1 142 ? 9.188 22.047 9.789 1 72.19 142 GLU B N 1
ATOM 2239 C CA . GLU B 1 142 ? 9.977 22.375 10.977 1 72.19 142 GLU B CA 1
ATOM 2240 C C . GLU B 1 142 ? 9.18 22.141 12.25 1 72.19 142 GLU B C 1
ATOM 2242 O O . GLU B 1 142 ? 7.953 22.25 12.258 1 72.19 142 GLU B O 1
#

Nearest PDB structures (foldseek):
  2hhz-assembly1_A  TM=9.449E-01  e=5.631E-14  Streptococcus suis 89/1591
  8qyw-assembly1_A-2  TM=6.582E-01  e=5.091E-07  Homo sapiens
  1wv4-assembly1_A  TM=6.456E-01  e=4.546E-07  Escherichia coli
  6ymh-assembly1_AAA  TM=6.230E-01  e=1.190E-06  Escherichia coli K-12
  2ou5-assembly1_B  TM=5.991E-01  e=3.905E-06  Jannaschia sp. CCS1

Solvent-accessible surface area (backbone atoms only — not comparable to full-atom values): 14668 Å² total; per-residue (Å²): 135,56,70,55,57,56,22,44,53,51,31,71,53,23,62,28,39,41,23,29,33,42,100,83,66,36,25,43,59,43,79,48,55,38,27,39,36,44,77,66,26,39,29,25,62,48,43,76,79,38,72,71,45,48,22,40,72,76,38,41,38,34,10,35,38,37,66,42,80,54,97,84,32,44,34,39,39,34,38,41,31,36,49,44,80,55,56,67,70,56,45,54,67,76,34,66,86,44,93,45,38,73,56,54,47,67,48,82,84,39,44,86,55,39,43,37,34,30,36,30,33,36,39,34,41,38,37,31,66,71,76,69,42,74,49,72,52,72,52,66,37,130,136,57,70,53,57,56,23,45,51,50,31,72,50,22,63,27,39,41,24,30,34,43,99,84,65,37,27,42,59,43,79,46,56,39,28,41,35,44,78,68,27,38,28,25,62,48,43,76,79,38,69,70,45,49,22,42,73,76,37,39,39,33,10,34,39,36,66,43,81,54,97,85,30,45,34,39,40,34,36,41,30,35,49,44,79,55,55,68,71,58,46,55,66,76,34,64,85,44,91,45,39,73,57,53,47,68,48,83,84,39,44,84,54,39,42,36,34,30,35,30,32,36,38,35,41,39,38,30,66,70,75,70,42,74,49,74,50,72,50,66,37,133

Secondary structure (DSSP, 8-state):
--HHHHHHHHHHH-EEEEEEE-TTS-EEEEEEE--EEETTEEEEEE-TTSHHHHHHHH--EEEEEEEEEETTEEEEEEEEEEEEE--HHHHHHHSTT-TTGGGS---TTTTTT-EEEEEEEEEEEEEETTTTEEEEEEEE--/--HHHHHHHHHHH-EEEEEEE-TTS-EEEEEEE--EEETTEEEEEE-TTSHHHHHHHH--EEEEEEEEEETTEEEEEEEEEEEEE--HHHHHHHSTT-TTGGGS---TTTTTT-EEEEEEEEEEEEEETTTTEEEEEEEE--